Protein AF-A0A9D4RJU2-F1 (afdb_monomer)

Nearest PDB structures (foldseek):
  9gu4-assembly1_A  TM=6.963E-01  e=1.077E-03  Homo sapiens
  3ech-assembly1_B  TM=3.545E-01  e=4.035E+00  Pseudomonas aeruginosa
  3zco-assembly1_A-2  TM=2.894E-01  e=2.569E+00  Saccharomyces cerevisiae

Solvent-accessible surface area (backbone atoms only — not comparable to full-atom values): 14268 Å² total; per-residue (Å²): 142,85,84,76,74,76,89,77,66,87,82,87,83,87,79,57,78,73,57,56,69,39,66,78,52,60,72,45,92,71,93,75,90,84,85,86,93,55,54,87,54,62,65,64,53,48,41,61,53,46,64,75,74,49,63,92,85,56,63,61,67,63,50,43,52,53,50,52,53,48,33,61,78,42,58,32,57,78,58,40,29,37,63,71,49,29,53,49,54,50,53,36,43,73,71,72,46,49,82,73,59,75,56,74,44,72,63,55,56,54,44,55,45,53,35,54,27,34,32,69,59,49,70,87,71,79,93,63,93,76,90,69,96,41,90,82,42,67,78,52,67,40,75,44,38,48,85,42,39,73,46,49,53,44,49,9,45,39,32,32,48,34,54,66,42,98,55,100,62,62,52,70,68,38,45,58,66,64,45,55,75,56,33,55,71,71,41,45,51,49,31,46,68,28,55,56,32,43,73,51,83,48,101,85,50,94,62,63,31,33,26,51,83,41,71,70,56,35,51,49,30,22,51,52,33,45,73,76,33,70,78,50,53,76,76,74,109

Sequence (237 aa):
MDGIPKDHCIVLTTSRPWRLADERIKNSQIDILLEVYGIIDSYGFSKRILRHLLDDTKDLNETVEKFQKFLWSRDLNSISSSPMLHTRVLCTWVDDMAESLTRSSRCELYTTLLENLCKKANPQMSYFNQYYPSPVNCFSRTKYVKPNMEHIDVIAKAAFSFLFSNEKEASLVFSDINLSAHLSESTKQFALHSGLIYKRTSKKCYDNTSSFVHKTVQEFFAVLHISNNTDVIDNVI

Structure (mmCIF, N/CA/C/O backbone):
data_AF-A0A9D4RJU2-F1
#
_entry.id   AF-A0A9D4RJU2-F1
#
loop_
_atom_site.group_PDB
_atom_site.id
_atom_site.type_symbol
_atom_site.label_atom_id
_atom_site.label_alt_id
_atom_site.label_comp_id
_atom_site.label_asym_id
_atom_site.label_entity_id
_atom_site.label_seq_id
_atom_site.pdbx_PDB_ins_code
_atom_site.Cartn_x
_atom_site.Cartn_y
_atom_site.Cartn_z
_atom_site.occupancy
_atom_site.B_iso_or_equiv
_atom_site.auth_seq_id
_atom_site.auth_comp_id
_atom_site.auth_asym_id
_atom_site.auth_atom_id
_atom_site.pdbx_PDB_model_num
ATOM 1 N N . MET A 1 1 ? 34.232 -10.223 -9.185 1.00 40.31 1 MET A N 1
ATOM 2 C CA . MET A 1 1 ? 33.669 -11.588 -9.126 1.00 40.31 1 MET A CA 1
ATOM 3 C C . MET A 1 1 ? 33.440 -12.004 -10.563 1.00 40.31 1 MET A C 1
ATOM 5 O O . MET A 1 1 ? 32.346 -11.824 -11.076 1.00 40.31 1 MET A O 1
ATOM 9 N N . ASP A 1 2 ? 34.498 -12.476 -11.209 1.00 39.66 2 ASP A N 1
ATOM 10 C CA . ASP A 1 2 ? 34.455 -13.016 -12.566 1.00 39.66 2 ASP A CA 1
ATOM 11 C C . ASP A 1 2 ? 34.601 -14.532 -12.444 1.00 39.66 2 ASP A C 1
ATOM 13 O O . ASP A 1 2 ? 35.500 -14.991 -11.738 1.00 39.66 2 ASP A O 1
ATOM 17 N N . GLY A 1 3 ? 33.706 -15.304 -13.069 1.00 49.88 3 GLY A N 1
ATOM 18 C CA . GLY A 1 3 ? 33.885 -16.759 -13.168 1.00 49.88 3 GLY A CA 1
ATOM 19 C C . GLY A 1 3 ? 32.678 -17.661 -12.910 1.00 49.88 3 GLY A C 1
ATOM 20 O O . GLY A 1 3 ? 32.891 -18.842 -12.660 1.00 49.88 3 GLY A O 1
ATOM 21 N N . ILE A 1 4 ? 31.430 -17.181 -12.979 1.00 55.44 4 ILE A N 1
ATOM 22 C CA . ILE A 1 4 ? 30.286 -18.102 -13.114 1.00 55.44 4 ILE A CA 1
ATOM 23 C C . ILE A 1 4 ? 29.992 -18.259 -14.614 1.00 55.44 4 ILE A C 1
ATOM 25 O O . ILE A 1 4 ? 29.673 -17.254 -15.257 1.00 55.44 4 ILE A O 1
ATOM 29 N N . PRO A 1 5 ? 30.107 -19.471 -15.193 1.00 50.47 5 PRO A N 1
ATOM 30 C CA . PRO A 1 5 ? 29.679 -19.735 -16.563 1.00 50.47 5 PRO A CA 1
ATOM 31 C C . PRO A 1 5 ? 28.200 -19.362 -16.704 1.00 50.47 5 PRO A C 1
ATOM 33 O O . PRO A 1 5 ? 27.354 -19.870 -15.967 1.00 50.47 5 PRO A O 1
ATOM 36 N N . LYS A 1 6 ? 27.882 -18.447 -17.626 1.00 55.47 6 LYS A N 1
ATOM 37 C CA . LYS A 1 6 ? 26.506 -17.964 -17.843 1.00 55.47 6 LYS A CA 1
ATOM 38 C C . LYS A 1 6 ? 25.560 -19.049 -18.376 1.00 55.47 6 LYS A C 1
ATOM 40 O O . LYS A 1 6 ? 24.351 -18.859 -18.320 1.00 55.47 6 LYS A O 1
ATOM 45 N N . ASP A 1 7 ? 26.094 -20.189 -18.807 1.00 61.00 7 ASP A N 1
ATOM 46 C CA . ASP A 1 7 ? 25.353 -21.222 -19.537 1.00 61.00 7 ASP A CA 1
ATOM 47 C C . ASP A 1 7 ? 24.468 -22.115 -18.642 1.00 61.00 7 ASP A C 1
ATOM 49 O O . ASP A 1 7 ? 23.707 -22.938 -19.147 1.00 61.00 7 ASP A O 1
ATOM 53 N N . HIS A 1 8 ? 24.509 -21.937 -17.313 1.00 69.50 8 HIS A N 1
ATOM 54 C CA . HIS A 1 8 ? 23.699 -22.702 -16.347 1.00 69.50 8 HIS A CA 1
ATOM 55 C C . HIS A 1 8 ? 23.013 -21.832 -15.281 1.00 69.50 8 HIS A C 1
ATOM 57 O O . HIS A 1 8 ? 22.779 -22.280 -14.157 1.00 69.50 8 HIS A O 1
ATOM 63 N N . CYS A 1 9 ? 22.701 -20.573 -15.593 1.00 78.00 9 CYS A N 1
ATOM 64 C CA . CYS A 1 9 ? 22.043 -19.690 -14.633 1.00 78.00 9 CYS A CA 1
ATOM 65 C C . CYS A 1 9 ? 20.524 -19.676 -14.847 1.00 78.00 9 CYS A C 1
ATOM 67 O O . CYS A 1 9 ? 20.045 -19.246 -15.892 1.00 78.00 9 CYS A O 1
ATOM 69 N N . ILE A 1 10 ? 19.758 -20.090 -13.834 1.00 83.69 10 ILE A N 1
ATOM 70 C CA . ILE A 1 10 ? 18.303 -19.891 -13.819 1.00 83.69 10 ILE A CA 1
ATOM 71 C C . ILE A 1 10 ? 18.035 -18.427 -13.458 1.00 83.69 10 ILE A C 1
ATOM 73 O O . ILE A 1 10 ? 18.429 -17.967 -12.384 1.00 83.69 10 ILE A O 1
ATOM 77 N N . VAL A 1 11 ? 17.361 -17.694 -14.346 1.00 83.94 11 VAL A N 1
ATOM 78 C CA . VAL A 1 11 ? 16.947 -16.305 -14.110 1.00 83.94 11 VAL A CA 1
ATOM 79 C C . VAL A 1 11 ? 15.455 -16.275 -13.805 1.00 83.94 11 VAL A C 1
ATOM 81 O O . VAL A 1 11 ? 14.631 -16.665 -14.625 1.00 83.94 11 VAL A O 1
ATOM 84 N N . LEU A 1 12 ? 15.105 -15.788 -12.614 1.00 86.62 12 LEU A N 1
ATOM 85 C CA . LEU A 1 12 ? 13.719 -15.546 -12.221 1.00 86.62 12 LEU A CA 1
ATOM 86 C C . LEU A 1 12 ? 13.419 -14.053 -12.337 1.00 86.62 12 LEU A C 1
ATOM 88 O O . LEU A 1 12 ? 13.895 -13.247 -11.535 1.00 86.62 12 LEU A O 1
ATOM 92 N N . THR A 1 13 ? 12.613 -13.681 -13.328 1.00 84.62 13 THR A N 1
ATOM 93 C CA . THR A 1 13 ? 12.172 -12.298 -13.532 1.00 84.62 13 THR A CA 1
ATOM 94 C C . THR A 1 13 ? 10.734 -12.136 -13.057 1.00 84.62 13 THR A C 1
ATOM 96 O O . THR A 1 13 ? 9.845 -12.874 -13.469 1.00 84.62 13 THR A O 1
ATOM 99 N N . THR A 1 14 ? 10.487 -11.144 -12.199 1.00 86.88 14 THR A N 1
ATOM 100 C CA . THR A 1 14 ? 9.125 -10.768 -11.793 1.00 86.88 14 THR A CA 1
ATOM 101 C C . THR A 1 14 ? 8.667 -9.554 -12.590 1.00 86.88 14 THR A C 1
ATOM 103 O O . THR A 1 14 ? 9.448 -8.640 -12.851 1.00 86.88 14 THR A O 1
ATOM 106 N N . SER A 1 15 ? 7.400 -9.539 -12.999 1.00 82.75 15 SER A N 1
ATOM 107 C CA . SER A 1 15 ? 6.838 -8.450 -13.797 1.00 82.75 15 SER A CA 1
ATOM 108 C C . SER A 1 15 ? 5.367 -8.217 -13.463 1.00 82.75 15 SER A C 1
ATOM 110 O O . SER A 1 15 ? 4.698 -9.058 -12.864 1.00 82.75 15 SER A O 1
ATOM 112 N N . ARG A 1 16 ? 4.852 -7.047 -13.849 1.00 81.38 16 ARG A N 1
ATOM 113 C CA . ARG A 1 16 ? 3.408 -6.786 -13.851 1.00 81.38 16 ARG A CA 1
ATOM 114 C C . ARG A 1 16 ? 2.797 -7.405 -15.115 1.00 81.38 16 ARG A C 1
ATOM 116 O O . ARG A 1 16 ? 3.424 -7.288 -16.166 1.00 81.38 16 ARG A O 1
ATOM 123 N N . PRO A 1 17 ? 1.571 -7.957 -15.068 1.00 80.75 17 PRO A N 1
ATOM 124 C CA . PRO A 1 17 ? 0.976 -8.639 -16.222 1.00 80.75 17 PRO A CA 1
ATOM 125 C C . PRO A 1 17 ? 0.971 -7.796 -17.505 1.00 80.75 17 PRO A C 1
ATOM 127 O O . PRO A 1 17 ? 1.365 -8.267 -18.563 1.00 80.75 17 PRO A O 1
ATOM 130 N N . TRP A 1 18 ? 0.636 -6.505 -17.411 1.00 79.31 18 TRP A N 1
ATOM 131 C CA . TRP A 1 18 ? 0.593 -5.612 -18.576 1.00 79.31 18 TRP A CA 1
ATOM 132 C C . TRP A 1 18 ? 1.972 -5.258 -19.148 1.00 79.31 18 TRP A C 1
ATOM 134 O O . TRP A 1 18 ? 2.063 -4.867 -20.305 1.00 79.31 18 TRP A O 1
ATOM 144 N N . ARG A 1 19 ? 3.061 -5.391 -18.379 1.00 75.69 19 ARG A N 1
ATOM 145 C CA . ARG A 1 19 ? 4.419 -5.179 -18.908 1.00 75.69 19 ARG A CA 1
ATOM 146 C C . ARG A 1 19 ? 4.830 -6.318 -19.835 1.00 75.69 19 ARG A C 1
ATOM 148 O O . ARG A 1 19 ? 5.586 -6.070 -20.759 1.00 75.69 19 ARG A O 1
ATOM 155 N N . LEU A 1 20 ? 4.282 -7.521 -19.655 1.00 73.69 20 LEU A N 1
ATOM 156 C CA . LEU A 1 20 ? 4.475 -8.630 -20.596 1.00 73.69 20 LEU A CA 1
ATOM 157 C C . LEU A 1 20 ? 3.840 -8.348 -21.967 1.00 73.69 20 LEU A C 1
ATOM 159 O O . LEU A 1 20 ? 4.203 -8.982 -22.950 1.00 73.69 20 LEU A O 1
ATOM 163 N N . ALA A 1 21 ? 2.907 -7.391 -22.051 1.00 69.25 21 ALA A N 1
ATOM 164 C CA . ALA A 1 21 ? 2.347 -6.959 -23.325 1.00 69.25 21 ALA A CA 1
ATOM 165 C C . ALA A 1 21 ? 3.321 -6.084 -24.145 1.00 69.25 21 ALA A C 1
ATOM 167 O O . ALA A 1 21 ? 3.119 -5.970 -25.355 1.00 69.25 21 ALA A O 1
ATOM 168 N N . ASP A 1 22 ? 4.358 -5.509 -23.512 1.00 71.44 22 ASP A N 1
ATOM 169 C CA . ASP A 1 22 ? 5.426 -4.740 -24.168 1.00 71.44 22 ASP A CA 1
ATOM 170 C C . ASP A 1 22 ? 6.223 -5.671 -25.093 1.00 71.44 22 ASP A C 1
ATOM 172 O O . ASP A 1 22 ? 6.732 -6.714 -24.670 1.00 71.44 22 ASP A O 1
ATOM 176 N N . GLU A 1 23 ? 6.328 -5.296 -26.368 1.00 56.91 23 GLU A N 1
ATOM 177 C CA . GLU A 1 23 ? 6.966 -6.101 -27.415 1.00 56.91 23 GLU A CA 1
ATOM 178 C C . GLU A 1 23 ? 8.414 -6.475 -27.078 1.00 56.91 23 GLU A C 1
ATOM 180 O O . GLU A 1 23 ? 8.884 -7.547 -27.456 1.00 56.91 23 GLU A O 1
ATOM 185 N N . ARG A 1 24 ? 9.108 -5.648 -26.287 1.00 61.31 24 ARG A N 1
ATOM 186 C CA . ARG A 1 24 ? 10.481 -5.925 -25.843 1.00 61.31 24 ARG A CA 1
ATOM 187 C C . ARG A 1 24 ? 10.578 -7.132 -24.913 1.00 61.31 24 ARG A C 1
ATOM 189 O O . ARG A 1 24 ? 11.600 -7.808 -24.916 1.00 61.31 24 ARG A O 1
ATOM 196 N N . ILE A 1 25 ? 9.531 -7.405 -24.134 1.00 65.25 25 ILE A N 1
ATOM 197 C CA . ILE A 1 25 ? 9.461 -8.576 -23.252 1.00 65.25 25 ILE A CA 1
ATOM 198 C C . ILE A 1 25 ? 8.855 -9.766 -23.999 1.00 65.25 25 ILE A C 1
ATOM 200 O O . ILE A 1 25 ? 9.331 -10.884 -23.828 1.00 65.25 25 ILE A O 1
ATOM 204 N N . LYS A 1 26 ? 7.890 -9.549 -24.901 1.00 61.56 26 LYS A N 1
ATOM 205 C CA . LYS A 1 26 ? 7.385 -10.626 -25.775 1.00 61.56 26 LYS A CA 1
ATOM 206 C C . LYS A 1 26 ? 8.481 -11.277 -26.618 1.00 61.56 26 LYS A C 1
ATOM 208 O O . LYS A 1 26 ? 8.435 -12.479 -26.839 1.00 61.56 26 LYS A O 1
ATOM 213 N N . ASN A 1 27 ? 9.457 -10.486 -27.060 1.00 61.53 27 ASN A N 1
ATOM 214 C CA . ASN A 1 27 ? 10.584 -10.962 -27.862 1.00 61.53 27 ASN A CA 1
ATOM 215 C C . ASN A 1 27 ? 11.728 -11.556 -27.022 1.00 61.53 27 ASN A C 1
ATOM 217 O O . ASN A 1 27 ? 12.723 -12.008 -27.587 1.00 61.53 27 ASN A O 1
ATOM 221 N N . SER A 1 28 ? 11.623 -11.543 -25.689 1.00 68.56 28 SER A N 1
ATOM 222 C CA . SER A 1 28 ? 12.591 -12.225 -24.830 1.00 68.56 28 SER A CA 1
ATOM 223 C C . SER A 1 28 ? 12.296 -13.727 -24.786 1.00 68.56 28 SER A C 1
ATOM 225 O O . SER A 1 28 ? 11.139 -14.143 -24.776 1.00 68.56 28 SER A O 1
ATOM 227 N N . GLN A 1 29 ? 13.344 -14.551 -24.794 1.00 73.00 29 GLN A N 1
ATOM 228 C CA . GLN A 1 29 ? 13.212 -16.002 -24.702 1.00 73.00 29 GLN A CA 1
ATOM 229 C C . GLN A 1 29 ? 12.752 -16.365 -23.282 1.00 73.00 29 GLN A C 1
ATOM 231 O O . GLN A 1 29 ? 13.534 -16.310 -22.336 1.00 73.00 29 GLN A O 1
ATOM 236 N N . ILE A 1 30 ? 11.460 -16.660 -23.127 1.00 81.06 30 ILE A N 1
ATOM 237 C CA . ILE A 1 30 ? 10.848 -17.090 -21.865 1.00 81.06 30 ILE A CA 1
ATOM 238 C C . ILE A 1 30 ? 10.603 -18.595 -21.961 1.00 81.06 30 ILE A C 1
ATOM 240 O O . ILE A 1 30 ? 9.736 -19.028 -22.717 1.00 81.06 30 ILE A O 1
ATOM 244 N N . ASP A 1 31 ? 11.340 -19.386 -21.180 1.00 85.31 31 ASP A N 1
ATOM 245 C CA . ASP A 1 31 ? 11.169 -20.846 -21.154 1.00 85.31 31 ASP A CA 1
ATOM 246 C C . ASP A 1 31 ? 9.917 -21.266 -20.368 1.00 85.31 31 ASP A C 1
ATOM 248 O O . ASP A 1 31 ? 9.218 -22.207 -20.742 1.00 85.31 31 ASP A O 1
ATOM 252 N N . ILE A 1 32 ? 9.630 -20.570 -19.258 1.00 86.75 32 ILE A N 1
ATOM 253 C CA . ILE A 1 32 ? 8.502 -20.856 -18.363 1.00 86.75 32 ILE A CA 1
ATOM 254 C C . ILE A 1 32 ? 7.855 -19.544 -17.919 1.00 86.75 32 ILE A C 1
ATOM 256 O O . ILE A 1 32 ? 8.522 -18.656 -17.386 1.00 86.75 32 ILE A O 1
ATOM 260 N N . LEU A 1 33 ? 6.533 -19.460 -18.070 1.00 87.06 33 LEU A N 1
ATOM 261 C CA . LEU A 1 33 ? 5.712 -18.390 -17.511 1.00 87.06 33 LEU A CA 1
ATOM 262 C C . LEU A 1 33 ? 4.932 -18.917 -16.301 1.00 87.06 33 LEU A C 1
ATOM 264 O O . LEU A 1 33 ? 4.178 -19.881 -16.414 1.00 87.06 33 LEU A O 1
ATOM 268 N N . LEU A 1 34 ? 5.106 -18.269 -15.149 1.00 88.06 34 LEU A N 1
ATOM 269 C CA . LEU A 1 34 ? 4.360 -18.559 -13.924 1.00 88.06 34 LEU A CA 1
ATOM 270 C C . LEU A 1 34 ? 3.519 -17.343 -13.536 1.00 88.06 34 LEU A C 1
ATOM 272 O O . LEU A 1 34 ? 4.044 -16.236 -13.403 1.00 88.06 34 LEU A O 1
ATOM 276 N N . GLU A 1 35 ? 2.226 -17.558 -13.308 1.00 87.25 35 GLU A N 1
ATOM 277 C CA . GLU A 1 35 ? 1.301 -16.513 -12.870 1.00 87.25 35 GLU A CA 1
ATOM 278 C C . GLU A 1 35 ? 0.971 -16.645 -11.381 1.00 87.25 35 GLU A C 1
ATOM 280 O O . GLU A 1 35 ? 0.729 -17.735 -10.861 1.00 87.25 35 GLU A O 1
ATOM 285 N N . VAL A 1 36 ? 0.947 -15.508 -10.681 1.00 87.75 36 VAL A N 1
ATOM 286 C CA . VAL A 1 36 ? 0.579 -15.431 -9.263 1.00 87.75 36 VAL A CA 1
ATOM 287 C C . VAL A 1 36 ? -0.834 -14.863 -9.151 1.00 87.75 36 VAL A C 1
ATOM 289 O O . VAL A 1 36 ? -1.033 -13.660 -9.306 1.00 87.75 36 VAL A O 1
ATOM 292 N N . TYR A 1 37 ? -1.807 -15.723 -8.842 1.00 83.69 37 TYR A N 1
ATOM 293 C CA . TYR A 1 37 ? -3.233 -15.363 -8.767 1.00 83.69 37 TYR A CA 1
ATOM 294 C C . TYR A 1 37 ? -3.677 -14.737 -7.432 1.00 83.69 37 TYR A C 1
ATOM 296 O O . TYR A 1 37 ? -4.822 -14.312 -7.304 1.00 83.69 37 TYR A O 1
ATOM 304 N N . GLY A 1 38 ? -2.783 -14.640 -6.444 1.00 88.12 38 GLY A N 1
ATOM 305 C CA . GLY A 1 38 ? -3.084 -14.073 -5.126 1.00 88.12 38 GLY A CA 1
ATOM 306 C C . GLY A 1 38 ? -3.341 -15.137 -4.059 1.00 88.12 38 GLY A C 1
ATOM 307 O O . GLY A 1 38 ? -2.685 -16.179 -4.044 1.00 88.12 38 GLY A O 1
ATOM 308 N N . ILE A 1 39 ? -4.237 -14.843 -3.116 1.00 90.75 39 ILE A N 1
ATOM 309 C CA . ILE A 1 39 ? -4.518 -15.707 -1.964 1.00 90.75 39 ILE A CA 1
ATOM 310 C C . ILE A 1 39 ? -5.613 -16.719 -2.309 1.00 90.75 39 ILE A C 1
ATOM 312 O O . ILE A 1 39 ? -6.760 -16.345 -2.533 1.00 90.75 39 ILE A O 1
ATOM 316 N N . ILE A 1 40 ? -5.261 -18.007 -2.277 1.00 88.12 40 ILE A N 1
ATOM 317 C CA . ILE A 1 40 ? -6.213 -19.121 -2.432 1.00 88.12 40 ILE A CA 1
ATOM 318 C C . ILE A 1 40 ? -6.808 -19.517 -1.070 1.00 88.12 40 ILE A C 1
ATOM 320 O O . ILE A 1 40 ? -8.009 -19.730 -0.950 1.00 88.12 40 ILE A O 1
ATOM 324 N N . ASP A 1 41 ? -5.977 -19.565 -0.023 1.00 91.69 41 ASP A N 1
ATOM 325 C CA . ASP A 1 41 ? -6.385 -19.886 1.350 1.00 91.69 41 ASP A CA 1
ATOM 326 C C . ASP A 1 41 ? -6.347 -18.631 2.238 1.00 91.69 41 ASP A C 1
ATOM 328 O O . ASP A 1 41 ? -5.356 -18.341 2.914 1.00 91.69 41 ASP A O 1
ATOM 332 N N . SER A 1 42 ? -7.445 -17.867 2.222 1.00 91.62 42 SER A N 1
ATOM 333 C CA . SER A 1 42 ? -7.609 -16.659 3.047 1.00 91.62 42 SER A CA 1
ATOM 334 C C . SER A 1 42 ? -7.507 -16.966 4.544 1.00 91.62 42 SER A C 1
ATOM 336 O O . SER A 1 42 ? -6.920 -16.184 5.300 1.00 91.62 42 SER A O 1
ATOM 338 N N . TYR A 1 43 ? -8.027 -18.115 4.986 1.00 93.88 43 TYR A N 1
ATOM 339 C CA . TYR A 1 43 ? -8.036 -18.501 6.394 1.00 93.88 43 TYR A CA 1
ATOM 340 C C . TYR A 1 43 ? -6.612 -18.769 6.888 1.00 93.88 43 TYR A C 1
ATOM 342 O O . TYR A 1 43 ? -6.146 -18.131 7.837 1.00 93.88 43 TYR A O 1
ATOM 350 N N . GLY A 1 44 ? -5.882 -19.659 6.212 1.00 94.38 44 GLY A N 1
ATOM 351 C CA . GLY A 1 44 ? -4.505 -19.993 6.558 1.00 94.38 44 GLY A CA 1
ATOM 352 C C . GLY A 1 44 ? -3.555 -18.809 6.401 1.00 94.38 44 GLY A C 1
ATOM 353 O O . GLY A 1 44 ? -2.667 -18.630 7.239 1.00 94.38 44 GLY A O 1
ATOM 354 N N . PHE A 1 45 ? -3.761 -17.958 5.391 1.00 94.31 45 PHE A N 1
ATOM 355 C CA . PHE A 1 45 ? -2.983 -16.729 5.226 1.00 94.31 45 PHE A CA 1
ATOM 356 C C . PHE A 1 45 ? -3.207 -15.753 6.393 1.00 94.31 45 PHE A C 1
ATOM 358 O O . PHE A 1 45 ? -2.242 -15.317 7.024 1.00 94.31 45 PHE A O 1
ATOM 365 N N . SER A 1 46 ? -4.468 -15.495 6.760 1.00 94.62 46 SER A N 1
ATOM 366 C CA . SER A 1 46 ? -4.830 -14.663 7.921 1.00 94.62 46 SER A CA 1
ATOM 367 C C . SER A 1 46 ? -4.223 -15.196 9.214 1.00 94.62 46 SER A C 1
ATOM 369 O O . SER A 1 46 ? -3.624 -14.444 9.977 1.00 94.62 46 SER A O 1
ATOM 371 N N . LYS A 1 47 ? -4.321 -16.511 9.436 1.00 94.06 47 LYS A N 1
ATOM 372 C CA . LYS A 1 47 ? -3.795 -17.182 10.628 1.00 94.06 47 LYS A CA 1
ATOM 373 C C . LYS A 1 47 ? -2.284 -17.013 10.774 1.00 94.06 47 LYS A C 1
ATOM 375 O O . LYS A 1 47 ? -1.801 -16.807 11.885 1.00 94.06 47 LYS A O 1
ATOM 380 N N . ARG A 1 48 ? -1.530 -17.084 9.669 1.00 92.75 48 ARG A N 1
ATOM 381 C CA . ARG A 1 48 ? -0.073 -16.866 9.676 1.00 92.75 48 ARG A CA 1
ATOM 382 C C . ARG A 1 48 ? 0.280 -15.438 10.075 1.00 92.75 48 ARG A C 1
ATOM 384 O O . ARG A 1 48 ? 1.180 -15.264 10.885 1.00 92.75 48 ARG A O 1
ATOM 391 N N . ILE A 1 49 ? -0.433 -14.443 9.548 1.00 91.88 49 ILE A N 1
ATOM 392 C CA . ILE A 1 49 ? -0.192 -13.034 9.886 1.00 91.88 49 ILE A CA 1
ATOM 393 C C . ILE A 1 49 ? -0.586 -12.752 11.338 1.00 91.88 49 ILE A C 1
ATOM 395 O O . ILE A 1 49 ? 0.215 -12.207 12.088 1.00 91.88 49 ILE A O 1
ATOM 399 N N . LEU A 1 50 ? -1.790 -13.156 11.754 1.00 90.81 50 LEU A N 1
ATOM 400 C CA . LEU A 1 50 ? -2.308 -12.884 13.099 1.00 90.81 50 LEU A CA 1
ATOM 401 C C . LEU A 1 50 ? -1.449 -13.507 14.196 1.00 90.81 50 LEU A C 1
ATOM 403 O O . LEU A 1 50 ? -1.284 -12.890 15.240 1.00 90.81 50 LEU A O 1
ATOM 407 N N . ARG A 1 51 ? -0.821 -14.661 13.945 1.00 90.88 51 ARG A N 1
ATOM 408 C CA . ARG A 1 51 ? 0.148 -15.249 14.882 1.00 90.88 51 ARG A CA 1
ATOM 409 C C . ARG A 1 51 ? 1.311 -14.306 15.217 1.00 90.88 51 ARG A C 1
ATOM 411 O O . ARG A 1 51 ? 1.874 -14.414 16.292 1.00 90.88 51 ARG A O 1
ATOM 418 N N . HIS A 1 52 ? 1.691 -13.413 14.304 1.00 88.12 52 HIS A N 1
ATOM 419 C CA . HIS A 1 52 ? 2.759 -12.437 14.536 1.00 88.12 52 HIS A CA 1
ATOM 420 C C . HIS A 1 52 ? 2.260 -11.106 15.109 1.00 88.12 52 HIS A C 1
ATOM 422 O O . HIS A 1 52 ? 3.079 -10.296 15.533 1.00 88.12 52 HIS A O 1
ATOM 428 N N . LEU A 1 53 ? 0.951 -10.851 15.066 1.00 83.69 53 LEU A N 1
ATOM 429 C CA . LEU A 1 53 ? 0.355 -9.578 15.483 1.00 83.69 53 LEU A CA 1
ATOM 430 C C . LEU A 1 53 ? -0.371 -9.658 16.826 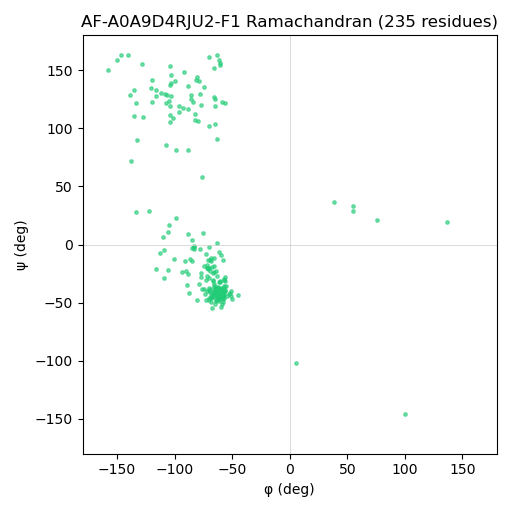1.00 83.69 53 LEU A C 1
ATOM 432 O O . LEU A 1 53 ? -0.603 -8.626 17.446 1.00 83.69 53 LEU A O 1
ATOM 436 N N . LEU A 1 54 ? -0.786 -10.852 17.240 1.00 83.50 54 LEU A N 1
ATOM 437 C CA . LEU A 1 54 ? -1.527 -11.072 18.472 1.00 83.50 54 LEU A CA 1
ATOM 438 C C . LEU A 1 54 ? -0.616 -11.657 19.544 1.00 83.50 54 LEU A C 1
ATOM 440 O O . LEU A 1 54 ? 0.248 -12.477 19.244 1.00 83.50 54 LEU A O 1
ATOM 444 N N . ASP A 1 55 ? -0.878 -11.278 20.789 1.00 79.00 55 ASP A N 1
ATOM 445 C CA . ASP A 1 55 ? -0.278 -11.922 21.951 1.00 79.00 55 ASP A CA 1
ATOM 446 C C . ASP A 1 55 ? -0.750 -13.380 22.076 1.00 79.00 55 ASP A C 1
ATOM 448 O O . ASP A 1 55 ? -1.888 -13.712 21.721 1.00 79.00 55 ASP A O 1
ATOM 452 N N . ASP A 1 56 ? 0.093 -14.231 22.668 1.00 76.62 56 ASP A N 1
ATOM 453 C CA . ASP A 1 56 ? -0.141 -15.676 22.846 1.00 76.62 56 ASP A CA 1
ATOM 454 C C . ASP A 1 56 ? -1.396 -16.022 23.677 1.00 76.62 56 ASP A C 1
ATOM 456 O O . ASP A 1 56 ? -1.797 -17.181 23.763 1.00 76.62 56 ASP A O 1
ATOM 460 N N . THR A 1 57 ? -2.032 -15.028 24.299 1.00 68.00 57 THR A N 1
ATOM 461 C CA . THR A 1 57 ? -3.227 -15.182 25.139 1.00 68.00 57 THR A CA 1
ATOM 462 C C . THR A 1 57 ? -4.541 -15.185 24.356 1.00 68.00 57 THR A C 1
ATOM 464 O O . THR A 1 57 ? -5.574 -15.563 24.910 1.00 68.00 57 THR A O 1
ATOM 467 N N . LYS A 1 58 ? -4.541 -14.765 23.084 1.00 79.81 58 LYS A N 1
ATOM 468 C CA . LYS A 1 58 ? -5.752 -14.723 22.249 1.00 79.81 58 LYS A CA 1
ATOM 469 C C . LYS A 1 58 ? -5.969 -16.054 21.532 1.00 79.81 58 LYS A C 1
ATOM 471 O O . LYS A 1 58 ? -5.044 -16.593 20.926 1.00 79.81 58 LYS A O 1
ATOM 476 N N . ASP A 1 59 ? -7.212 -16.545 21.512 1.00 90.12 59 ASP A N 1
ATOM 477 C CA . ASP A 1 59 ? -7.570 -17.683 20.660 1.00 90.12 59 ASP A CA 1
ATOM 478 C C . ASP A 1 59 ? -7.426 -17.279 19.187 1.00 90.12 59 ASP A C 1
ATOM 480 O O . ASP A 1 59 ? -8.238 -16.541 18.614 1.00 90.12 59 ASP A O 1
ATOM 484 N N . LEU A 1 60 ? -6.342 -17.753 18.577 1.00 90.88 60 LEU A N 1
ATOM 485 C CA . LEU A 1 60 ? -5.991 -17.449 17.200 1.00 90.88 60 LEU A CA 1
ATOM 486 C C . LEU A 1 60 ? -7.047 -17.959 16.211 1.00 90.88 60 LEU A C 1
ATOM 488 O O . LEU A 1 60 ? -7.294 -17.291 15.210 1.00 90.88 60 LEU A O 1
ATOM 492 N N . ASN A 1 61 ? -7.661 -19.122 16.451 1.00 92.00 61 ASN A N 1
ATOM 493 C CA . ASN A 1 61 ? -8.652 -19.672 15.524 1.00 92.00 61 ASN A CA 1
ATOM 494 C C . ASN A 1 61 ? -9.949 -18.867 15.594 1.00 92.00 61 ASN A C 1
ATOM 496 O O . ASN A 1 61 ? -10.433 -18.417 14.558 1.00 92.00 61 ASN A O 1
ATOM 500 N N . GLU A 1 62 ? -10.446 -18.597 16.803 1.00 93.00 62 GLU A N 1
ATOM 501 C CA . GLU A 1 62 ? -11.642 -17.771 16.994 1.00 93.00 62 GLU A CA 1
ATOM 502 C C . GLU A 1 62 ? -11.445 -16.368 16.393 1.00 93.00 62 GLU A C 1
ATOM 504 O O . GLU A 1 62 ? -12.327 -15.809 15.738 1.00 93.00 62 GLU A O 1
ATOM 509 N N . THR A 1 63 ? -10.247 -15.806 16.561 1.00 91.81 63 THR A N 1
ATOM 510 C CA . THR A 1 63 ? -9.882 -14.505 15.996 1.00 91.81 63 THR A CA 1
ATOM 511 C C . THR A 1 63 ? -9.896 -14.521 14.464 1.00 91.81 63 THR A C 1
ATOM 513 O O . THR A 1 63 ? -10.463 -13.617 13.845 1.00 91.81 63 THR A O 1
ATOM 516 N N . VAL A 1 64 ? -9.325 -15.553 13.831 1.00 93.94 64 VAL A N 1
ATOM 517 C CA . VAL A 1 64 ? -9.360 -15.694 12.367 1.00 93.94 64 VAL A CA 1
ATOM 518 C C . VAL A 1 64 ? -10.800 -15.857 11.881 1.00 93.94 64 VAL A C 1
ATOM 520 O O . VAL A 1 64 ? -11.176 -15.218 10.903 1.00 93.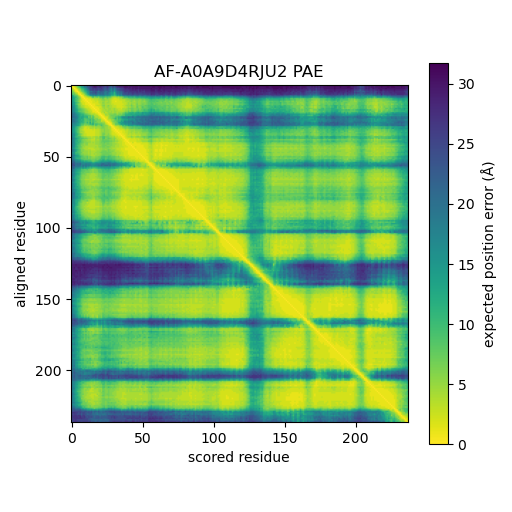94 64 VAL A O 1
ATOM 523 N N . GLU A 1 65 ? -11.634 -16.644 12.564 1.00 94.44 65 GLU A N 1
ATOM 524 C CA . GLU A 1 65 ? -13.049 -1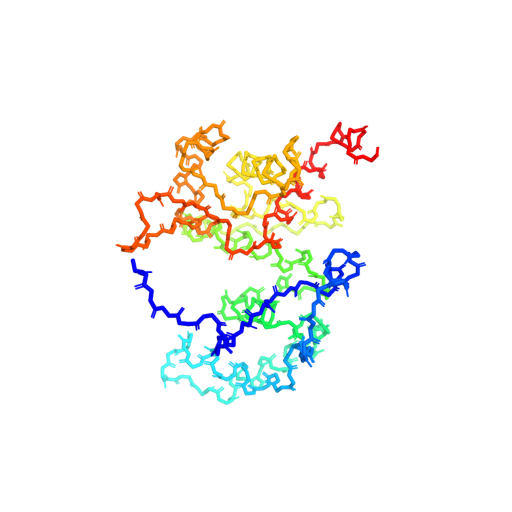6.805 12.207 1.00 94.44 65 GLU A CA 1
ATOM 525 C C . GLU A 1 65 ? -13.827 -15.486 12.280 1.00 94.44 65 GLU A C 1
ATOM 527 O O . GLU A 1 65 ? -14.590 -15.167 11.363 1.00 94.44 65 GLU A O 1
ATOM 532 N N . LYS A 1 66 ? -13.612 -14.684 13.332 1.00 93.31 66 LYS A N 1
ATOM 533 C CA . LYS A 1 66 ? -14.194 -13.336 13.447 1.00 93.31 66 LYS A CA 1
ATOM 534 C C . LYS A 1 66 ? -13.752 -12.441 12.293 1.00 93.31 66 LYS A C 1
ATOM 536 O O . LYS A 1 66 ? -14.587 -11.757 11.701 1.00 93.31 66 LYS A O 1
ATOM 541 N N . PHE A 1 67 ? -12.473 -12.489 11.930 1.00 92.62 67 PHE A N 1
ATOM 542 C CA . PHE A 1 67 ? -11.950 -11.733 10.798 1.00 92.62 67 PHE A CA 1
ATOM 543 C C . PHE A 1 67 ? -12.556 -12.182 9.456 1.00 92.62 67 PHE A C 1
ATOM 545 O O . PHE A 1 67 ? -12.942 -11.340 8.649 1.00 92.62 67 PHE A O 1
ATOM 552 N N . GLN A 1 68 ? -12.724 -13.487 9.220 1.00 92.94 68 GLN A N 1
ATOM 553 C CA . GLN A 1 68 ? -13.392 -13.977 8.007 1.00 92.94 68 GLN A CA 1
ATOM 554 C C . GLN A 1 68 ? -14.852 -13.513 7.951 1.00 92.94 68 GLN A C 1
ATOM 556 O O . GLN A 1 68 ? -15.290 -12.990 6.929 1.00 92.94 68 GLN A O 1
ATOM 561 N N . LYS A 1 69 ? -15.599 -13.610 9.060 1.00 92.31 69 LYS A N 1
ATOM 562 C CA . LYS A 1 69 ? -16.972 -13.077 9.136 1.00 92.31 69 LYS A CA 1
ATOM 563 C C . LYS A 1 69 ? -17.011 -11.581 8.825 1.00 92.31 69 LYS A C 1
ATOM 565 O O . LYS A 1 69 ? -17.885 -11.141 8.081 1.00 92.31 69 LYS A O 1
ATOM 570 N N . PHE A 1 70 ? -16.043 -10.816 9.333 1.00 90.75 70 PHE A N 1
ATOM 571 C CA . PHE A 1 70 ? -15.891 -9.398 9.016 1.00 90.75 70 PHE A CA 1
ATOM 572 C C . PHE A 1 70 ? -15.698 -9.164 7.508 1.00 90.75 70 PHE A C 1
ATOM 574 O O . PHE A 1 70 ? -16.472 -8.400 6.927 1.00 90.75 70 PHE A O 1
ATOM 581 N N . LEU A 1 71 ? -14.757 -9.866 6.860 1.00 90.38 71 LEU A N 1
ATOM 582 C CA . LEU A 1 71 ? -14.520 -9.754 5.412 1.00 90.38 71 LEU A CA 1
ATOM 583 C C . LEU A 1 71 ? -15.788 -10.009 4.591 1.00 90.38 71 LEU A C 1
ATOM 585 O O . LEU A 1 71 ? -16.085 -9.248 3.671 1.00 90.38 71 LEU A O 1
ATOM 589 N N . TRP A 1 72 ? -16.546 -11.048 4.945 1.00 88.56 72 TRP A N 1
ATOM 590 C CA . TRP A 1 72 ? -17.798 -11.396 4.274 1.00 88.56 72 TRP A CA 1
ATOM 591 C C . TRP A 1 72 ? -18.897 -10.361 4.512 1.00 88.56 72 TRP A C 1
ATOM 593 O O . TRP A 1 72 ? -19.545 -9.933 3.564 1.00 88.56 72 TRP A O 1
ATOM 603 N N . SER A 1 73 ? -19.076 -9.906 5.755 1.00 88.00 73 SER A N 1
ATOM 604 C CA . SER A 1 73 ? -20.116 -8.928 6.111 1.00 88.00 73 SER A CA 1
ATOM 605 C C . SER A 1 73 ? -19.942 -7.559 5.443 1.00 88.00 73 SER A C 1
ATOM 607 O O . SER A 1 73 ? -20.905 -6.806 5.323 1.00 88.00 73 SER A O 1
ATOM 609 N N . ARG A 1 74 ? -18.715 -7.232 5.020 1.00 84.12 74 ARG A N 1
ATOM 610 C CA . ARG A 1 74 ? -18.342 -5.956 4.393 1.00 84.12 74 ARG A CA 1
ATOM 611 C C . ARG A 1 74 ? -18.013 -6.084 2.902 1.00 84.12 74 ARG A C 1
ATOM 613 O O . ARG A 1 74 ? -17.547 -5.117 2.314 1.00 84.12 74 ARG A O 1
ATOM 620 N N . ASP A 1 75 ? -18.218 -7.264 2.313 1.00 85.94 75 ASP A N 1
ATOM 621 C CA . ASP A 1 75 ? -17.893 -7.577 0.913 1.00 85.94 75 ASP A CA 1
ATOM 622 C C . ASP A 1 75 ? -16.421 -7.291 0.523 1.00 85.94 75 ASP A C 1
ATOM 624 O O . ASP A 1 75 ? -16.081 -6.926 -0.604 1.00 85.94 75 ASP A O 1
ATOM 628 N N . LEU A 1 76 ? -15.491 -7.459 1.467 1.00 86.44 76 LEU A N 1
ATOM 629 C CA . LEU A 1 76 ? -14.069 -7.146 1.269 1.00 86.44 76 LEU A CA 1
ATOM 630 C C . LEU A 1 76 ? -13.281 -8.289 0.611 1.00 86.44 76 LEU A C 1
ATOM 632 O O . LEU A 1 76 ? -12.097 -8.125 0.315 1.00 86.44 76 LEU A O 1
ATOM 636 N N . ASN A 1 77 ? -13.917 -9.435 0.352 1.00 84.81 77 ASN A N 1
ATOM 637 C CA . ASN A 1 77 ? -13.273 -10.631 -0.202 1.00 84.81 77 ASN A CA 1
ATOM 638 C C . ASN A 1 77 ? -12.563 -10.360 -1.540 1.00 84.81 77 ASN A C 1
ATOM 640 O O . ASN A 1 77 ? -11.447 -10.832 -1.756 1.00 84.81 77 ASN A O 1
ATOM 644 N N . SER A 1 78 ? -13.169 -9.553 -2.417 1.00 83.25 78 SER A N 1
ATOM 645 C CA . SER A 1 78 ? -12.597 -9.214 -3.728 1.00 83.25 78 SER A CA 1
ATOM 646 C C . SER A 1 78 ? -11.271 -8.451 -3.605 1.00 83.25 78 SER A C 1
ATOM 648 O O . SER A 1 78 ? -10.303 -8.749 -4.309 1.00 83.25 78 SER A O 1
ATOM 650 N N . ILE A 1 79 ? -11.187 -7.505 -2.667 1.00 82.44 79 ILE A N 1
ATOM 651 C CA . ILE A 1 79 ? -9.976 -6.722 -2.403 1.00 82.44 79 ILE A CA 1
ATOM 652 C C . ILE A 1 79 ? -8.927 -7.552 -1.657 1.00 82.44 79 ILE A C 1
ATOM 654 O O . ILE A 1 79 ? -7.734 -7.466 -1.964 1.00 82.44 79 ILE A O 1
ATOM 658 N N . SER A 1 80 ? -9.372 -8.392 -0.727 1.00 85.31 80 SER A N 1
ATOM 659 C CA . SER A 1 80 ? -8.531 -9.289 0.066 1.00 85.31 80 SER A CA 1
ATOM 660 C C . SER A 1 80 ? -7.922 -10.450 -0.733 1.00 85.31 80 SER A C 1
ATOM 662 O O . SER A 1 80 ? -7.107 -11.194 -0.204 1.00 85.31 80 SER A O 1
ATOM 664 N N . SER A 1 81 ? -8.219 -10.589 -2.028 1.00 86.62 81 SER A N 1
ATOM 665 C CA . SER A 1 81 ? -7.510 -11.533 -2.909 1.00 86.62 81 SER A CA 1
ATOM 666 C C . SER A 1 81 ? -6.013 -11.206 -3.070 1.00 86.62 81 SER A C 1
ATOM 668 O O . SER A 1 81 ? -5.191 -12.098 -3.288 1.00 86.62 81 SER A O 1
ATOM 670 N N . SER A 1 82 ? -5.628 -9.931 -2.931 1.00 88.25 82 SER A N 1
ATOM 671 C CA . SER A 1 82 ? -4.231 -9.489 -2.981 1.00 88.25 82 SER A CA 1
ATOM 672 C C . SER A 1 82 ? -3.567 -9.621 -1.604 1.00 88.25 82 SER A C 1
ATOM 674 O O . SER A 1 82 ? -4.036 -8.977 -0.664 1.00 88.25 82 SER A O 1
ATOM 676 N N . PRO A 1 83 ? -2.426 -10.333 -1.466 1.00 89.69 83 PRO A N 1
ATOM 677 C CA . PRO A 1 83 ? -1.713 -10.474 -0.191 1.00 89.69 83 PRO A CA 1
ATOM 678 C C . PRO A 1 83 ? -1.438 -9.152 0.531 1.00 89.69 83 PRO A C 1
ATOM 680 O O . PRO A 1 83 ? -1.594 -9.053 1.748 1.00 89.69 83 PRO A O 1
ATOM 683 N N . MET A 1 84 ? -1.068 -8.113 -0.221 1.00 87.25 84 MET A N 1
ATOM 684 C CA . MET A 1 84 ? -0.787 -6.789 0.332 1.00 87.25 84 MET A CA 1
ATOM 685 C C . MET A 1 84 ? -2.058 -6.123 0.877 1.00 87.25 84 MET A C 1
ATOM 687 O O . MET A 1 84 ? -2.038 -5.562 1.972 1.00 87.25 84 MET A O 1
ATOM 691 N N . LEU A 1 85 ? -3.165 -6.185 0.127 1.00 88.12 85 LEU A N 1
ATOM 692 C CA . LEU A 1 85 ? -4.432 -5.569 0.532 1.00 88.12 85 LEU A CA 1
ATOM 693 C C . LEU A 1 85 ? -5.073 -6.350 1.681 1.00 88.12 85 LEU A C 1
ATOM 695 O O . LEU A 1 85 ? -5.520 -5.735 2.641 1.00 88.12 85 LEU A O 1
ATOM 699 N N . HIS A 1 86 ? -5.015 -7.682 1.651 1.00 91.19 86 HIS A N 1
ATOM 700 C CA . HIS A 1 86 ? -5.458 -8.547 2.745 1.00 91.19 86 HIS A CA 1
ATOM 701 C C . HIS A 1 86 ? -4.730 -8.236 4.047 1.00 91.19 86 HIS A C 1
ATOM 703 O O . HIS A 1 86 ? -5.361 -8.005 5.075 1.00 91.19 86 HIS A O 1
ATOM 709 N N . THR A 1 87 ? -3.395 -8.164 3.991 1.00 90.06 87 THR A N 1
ATOM 710 C CA . THR A 1 87 ? -2.570 -7.775 5.145 1.00 90.06 87 THR A CA 1
ATOM 711 C C . THR A 1 87 ? -2.999 -6.408 5.667 1.00 90.06 87 THR A C 1
ATOM 713 O O . THR A 1 87 ? -3.094 -6.211 6.874 1.00 90.06 87 THR A O 1
ATOM 716 N N . ARG A 1 88 ? -3.328 -5.463 4.776 1.00 86.69 88 ARG A N 1
ATOM 717 C CA . ARG A 1 88 ? -3.782 -4.135 5.188 1.00 86.69 88 ARG A CA 1
ATOM 718 C C . ARG A 1 88 ? -5.151 -4.149 5.864 1.00 86.69 88 ARG A C 1
ATOM 720 O O . ARG A 1 88 ? -5.301 -3.496 6.897 1.00 86.69 88 ARG A O 1
ATOM 727 N N . VAL A 1 89 ? -6.126 -4.862 5.302 1.00 89.88 89 VAL A N 1
ATOM 728 C CA . VAL A 1 89 ? -7.459 -5.031 5.903 1.00 89.88 89 VAL A CA 1
ATOM 729 C C . VAL A 1 89 ? -7.319 -5.658 7.291 1.00 89.88 89 VAL A C 1
ATOM 731 O O . VAL A 1 89 ? -7.908 -5.173 8.251 1.00 89.88 89 VAL A O 1
ATOM 734 N N . LEU A 1 90 ? -6.468 -6.676 7.412 1.00 90.69 90 LEU A N 1
ATOM 735 C CA . LEU A 1 90 ? -6.201 -7.382 8.659 1.00 90.69 90 LEU A CA 1
ATOM 736 C C . LEU A 1 90 ? -5.550 -6.478 9.713 1.00 90.69 90 LEU A C 1
ATOM 738 O O . LEU A 1 90 ? -6.054 -6.408 10.828 1.00 90.69 90 LEU A O 1
ATOM 742 N N . CYS A 1 91 ? -4.505 -5.719 9.370 1.00 85.56 91 CYS A N 1
ATOM 743 C CA . CYS A 1 91 ? -3.917 -4.748 10.300 1.00 85.56 91 CYS A CA 1
ATOM 744 C C . CYS A 1 91 ? -4.923 -3.662 10.713 1.00 85.56 91 CYS A C 1
ATOM 746 O O . CYS A 1 91 ? -4.961 -3.271 11.870 1.00 85.56 91 CYS A O 1
ATOM 748 N N . THR A 1 92 ? -5.763 -3.201 9.783 1.00 84.25 92 THR A N 1
ATOM 749 C CA . THR A 1 92 ? -6.812 -2.205 10.071 1.00 84.25 92 THR A CA 1
ATOM 750 C C . THR A 1 92 ? -7.859 -2.750 11.043 1.00 84.25 92 THR A C 1
ATOM 752 O O . THR A 1 92 ? -8.337 -2.025 11.913 1.00 84.25 92 THR A O 1
ATOM 755 N N . TRP A 1 93 ? -8.200 -4.031 10.901 1.00 87.19 93 TRP A N 1
ATOM 756 C CA . TRP A 1 93 ? -9.111 -4.731 11.795 1.00 87.19 93 TRP A CA 1
ATOM 757 C C . TRP A 1 93 ? -8.510 -4.918 13.194 1.00 87.19 93 TRP A C 1
ATOM 759 O O . TRP A 1 93 ? -9.195 -4.655 14.174 1.00 87.19 93 TRP A O 1
ATOM 769 N N . VAL A 1 94 ? -7.228 -5.294 13.286 1.00 85.31 94 VAL A N 1
ATOM 770 C CA . VAL A 1 94 ? -6.501 -5.427 14.565 1.00 85.31 94 VAL A CA 1
ATOM 771 C C . VAL A 1 94 ? -6.332 -4.082 15.282 1.00 85.31 94 VAL A C 1
ATOM 773 O O . VAL A 1 94 ? -6.391 -4.043 16.506 1.00 85.31 94 VAL A O 1
ATOM 776 N N . ASP A 1 95 ? -6.159 -2.984 14.542 1.00 77.38 95 ASP A N 1
ATOM 777 C CA . ASP A 1 95 ? -6.044 -1.620 15.086 1.00 77.38 95 ASP A CA 1
ATOM 778 C C . ASP A 1 95 ? -7.403 -1.032 15.563 1.00 77.38 95 ASP A C 1
ATOM 780 O O . ASP A 1 95 ? -7.488 0.173 15.821 1.00 77.38 95 ASP A O 1
ATOM 784 N N . ASP A 1 96 ? -8.469 -1.846 15.636 1.00 76.31 96 ASP A N 1
ATOM 785 C CA . ASP A 1 96 ? -9.855 -1.464 15.964 1.00 76.31 96 ASP A CA 1
ATOM 786 C C . ASP A 1 96 ? -10.430 -0.348 15.069 1.00 76.31 96 ASP A C 1
ATOM 788 O O . ASP A 1 96 ? -11.313 0.415 15.455 1.00 76.31 96 ASP A O 1
ATOM 792 N N . MET A 1 97 ? -9.955 -0.253 13.823 1.00 69.38 97 MET A N 1
ATOM 793 C CA . MET A 1 97 ? -10.453 0.712 12.830 1.00 69.38 97 MET A CA 1
ATOM 794 C C . MET A 1 97 ? -11.346 0.053 11.774 1.00 69.38 97 MET A C 1
ATOM 796 O O . MET A 1 97 ? -11.613 0.632 10.720 1.00 69.38 97 MET A O 1
ATOM 800 N N . ALA A 1 98 ? -11.838 -1.155 12.058 1.00 73.00 98 ALA A N 1
ATOM 801 C CA . ALA A 1 98 ? -12.692 -1.944 11.173 1.00 73.00 98 ALA A CA 1
ATOM 802 C C . ALA A 1 98 ? -13.966 -1.199 10.732 1.00 73.00 98 ALA A C 1
ATOM 804 O O . ALA A 1 98 ? -14.437 -1.395 9.614 1.00 73.00 98 ALA A O 1
ATOM 805 N N . GLU A 1 99 ? -14.503 -0.319 11.581 1.00 71.38 99 GLU A N 1
ATOM 806 C CA . GLU A 1 99 ? -15.695 0.487 11.285 1.00 71.38 99 GLU A CA 1
ATOM 807 C C . GLU A 1 99 ? -15.471 1.517 10.168 1.00 71.38 99 GLU A C 1
ATOM 809 O O . GLU A 1 99 ? -16.425 1.887 9.485 1.00 71.38 99 GLU A O 1
ATOM 814 N N . SER A 1 100 ? -14.220 1.938 9.938 1.00 69.19 100 SER A N 1
ATOM 815 C CA . SER A 1 100 ? -13.863 2.855 8.844 1.00 69.19 100 SER A CA 1
ATOM 816 C C . SER A 1 100 ? -13.930 2.199 7.460 1.00 69.19 100 SER A C 1
ATOM 818 O O . SER A 1 100 ? -14.015 2.896 6.452 1.00 69.19 100 SER A O 1
ATOM 820 N N . LEU A 1 101 ? -13.930 0.862 7.402 1.00 74.12 101 LEU A N 1
ATOM 821 C CA . LEU A 1 101 ? -14.034 0.094 6.164 1.00 74.12 101 LEU A CA 1
ATOM 822 C C . LEU A 1 101 ? -15.510 -0.146 5.850 1.00 74.12 101 LEU A C 1
ATOM 824 O O . LEU A 1 101 ? -16.094 -1.181 6.182 1.00 74.12 101 LEU A O 1
ATOM 828 N N . THR A 1 102 ? -16.133 0.869 5.255 1.00 66.69 102 THR A N 1
ATOM 829 C CA . THR A 1 102 ? -17.576 0.864 4.991 1.00 66.69 102 THR A CA 1
ATOM 830 C C . THR A 1 102 ? -17.933 0.243 3.646 1.00 66.69 102 THR A C 1
ATOM 832 O O . THR A 1 102 ? -19.049 -0.260 3.502 1.00 66.69 102 THR A O 1
ATOM 835 N N . ARG A 1 103 ? -17.008 0.249 2.677 1.00 64.88 103 ARG A N 1
ATOM 836 C CA . ARG A 1 103 ? -17.202 -0.299 1.330 1.00 64.88 103 ARG A CA 1
ATOM 837 C C . ARG A 1 103 ? -15.957 -1.020 0.826 1.00 64.88 103 ARG A C 1
ATOM 839 O O . ARG A 1 103 ? -14.832 -0.783 1.261 1.00 64.88 103 ARG A O 1
ATOM 846 N N . SER A 1 104 ? -16.154 -1.833 -0.205 1.00 65.31 104 SER A N 1
ATOM 847 C CA . SER A 1 104 ? -15.096 -2.511 -0.954 1.00 65.31 104 SER A CA 1
ATOM 848 C C . SER A 1 104 ? -14.375 -1.557 -1.912 1.00 65.31 104 SER A C 1
ATOM 850 O O . SER A 1 104 ? -14.326 -1.784 -3.120 1.00 65.31 104 SER A O 1
ATOM 852 N N . SER A 1 105 ? -13.795 -0.474 -1.385 1.00 76.81 105 SER A N 1
ATOM 853 C CA . SER A 1 105 ? -12.965 0.453 -2.156 1.00 76.81 105 SER A CA 1
ATOM 854 C C . SER A 1 105 ? -11.505 0.382 -1.725 1.00 76.81 105 SER A C 1
ATOM 856 O O . SER A 1 105 ? -11.164 0.521 -0.551 1.00 76.81 105 SER A O 1
ATOM 858 N N . ARG A 1 106 ? -10.603 0.240 -2.703 1.00 79.75 106 ARG A N 1
ATOM 859 C CA . ARG A 1 106 ? -9.158 0.368 -2.459 1.00 79.75 106 ARG A CA 1
ATOM 860 C C . ARG A 1 106 ? -8.802 1.761 -1.935 1.00 79.75 106 ARG A C 1
ATOM 862 O O . ARG A 1 106 ? -7.876 1.872 -1.144 1.00 79.75 106 ARG A O 1
ATOM 869 N N . CYS A 1 107 ? -9.544 2.792 -2.345 1.00 79.38 107 CYS A N 1
ATOM 870 C CA . CYS A 1 107 ? -9.330 4.162 -1.882 1.00 79.38 107 CYS A CA 1
ATOM 871 C C . CYS A 1 107 ? -9.538 4.269 -0.364 1.00 79.38 107 CYS A C 1
ATOM 873 O O . CYS A 1 107 ? -8.650 4.754 0.327 1.00 79.38 107 CYS A O 1
ATOM 875 N N . GLU A 1 108 ? -10.630 3.702 0.168 1.00 78.56 108 GLU A N 1
ATOM 876 C CA . GLU A 1 108 ? -10.898 3.682 1.617 1.00 78.56 108 GLU A CA 1
ATOM 877 C C . GLU A 1 108 ? -9.754 3.007 2.389 1.00 78.56 108 GLU A C 1
ATOM 879 O O . GLU A 1 108 ? -9.266 3.549 3.378 1.00 78.56 108 GLU A O 1
ATOM 884 N N . LEU A 1 109 ? -9.228 1.885 1.883 1.00 81.81 109 LEU A N 1
ATOM 885 C CA . LEU A 1 109 ? -8.096 1.196 2.514 1.00 81.81 109 LEU A CA 1
ATOM 886 C C . LEU A 1 109 ? -6.809 2.024 2.548 1.00 81.81 109 LEU A C 1
ATOM 888 O O . LEU A 1 109 ? -6.067 1.945 3.532 1.00 81.81 109 LEU A O 1
ATOM 892 N N . TYR A 1 110 ? -6.522 2.791 1.492 1.00 85.06 110 TYR A N 1
ATOM 893 C CA . TYR A 1 110 ? -5.360 3.682 1.456 1.00 85.06 110 TYR A CA 1
ATOM 894 C C . TYR A 1 110 ? -5.567 4.971 2.260 1.00 85.06 110 TYR A C 1
ATOM 896 O O . TYR A 1 110 ? -4.585 5.527 2.756 1.00 85.06 110 TYR A O 1
ATOM 904 N N . THR A 1 111 ? -6.809 5.404 2.475 1.00 81.88 111 THR A N 1
ATOM 905 C CA . THR A 1 111 ? -7.129 6.478 3.422 1.00 81.88 111 THR A CA 1
ATOM 906 C C . THR A 1 111 ? -6.927 6.005 4.864 1.00 81.88 111 THR A C 1
ATOM 908 O O . THR A 1 111 ? -6.202 6.656 5.617 1.00 81.88 111 THR A O 1
ATOM 911 N N . THR A 1 112 ? -7.445 4.830 5.246 1.00 81.06 112 THR A N 1
ATOM 912 C CA . THR A 1 112 ? -7.235 4.277 6.598 1.00 81.06 112 THR A CA 1
ATOM 913 C C . THR A 1 112 ? -5.765 3.929 6.843 1.00 81.06 112 THR A C 1
ATOM 915 O O . THR A 1 112 ? -5.222 4.192 7.912 1.00 81.06 112 THR A O 1
ATOM 918 N N . LEU A 1 113 ? -5.094 3.327 5.846 1.00 83.75 113 LEU A N 1
ATOM 919 C CA . LEU A 1 113 ? -3.768 3.772 5.401 1.00 83.75 113 LEU A CA 1
ATOM 920 C C . LEU A 1 113 ? -3.042 4.882 6.166 1.00 83.75 113 LEU A C 1
ATOM 922 O O . LEU A 1 113 ? -2.391 4.703 7.197 1.00 83.75 113 LEU A O 1
ATOM 926 N N . LEU A 1 114 ? -3.153 6.035 5.519 1.00 85.00 114 LEU A N 1
ATOM 927 C CA . LEU A 1 114 ? -2.627 7.318 5.897 1.00 85.00 114 LEU A CA 1
ATOM 928 C C . LEU A 1 114 ? -3.005 7.686 7.331 1.00 85.00 114 LEU A C 1
ATOM 930 O O . LEU A 1 114 ? -2.132 8.093 8.090 1.00 85.00 114 LEU A O 1
ATOM 934 N N . GLU A 1 115 ? -4.259 7.475 7.732 1.00 83.00 115 GLU A N 1
ATOM 935 C CA . GLU A 1 115 ? -4.709 7.806 9.084 1.00 83.00 115 GLU A CA 1
ATOM 936 C C . GLU A 1 115 ? -3.928 7.049 10.167 1.00 83.00 115 GLU A C 1
ATOM 938 O O . GLU A 1 115 ? -3.465 7.675 11.124 1.00 83.00 115 GLU A O 1
ATOM 943 N N . ASN A 1 116 ? -3.681 5.745 9.998 1.00 80.94 116 ASN A N 1
ATOM 944 C CA . ASN A 1 116 ? -2.885 4.975 10.962 1.00 80.94 116 ASN A CA 1
ATOM 945 C C . ASN A 1 116 ? -1.428 5.448 11.016 1.00 80.94 116 ASN A C 1
ATOM 947 O O . ASN A 1 116 ? -0.833 5.478 12.094 1.00 80.94 116 ASN A O 1
ATOM 951 N N . LEU A 1 117 ? -0.840 5.816 9.875 1.00 84.31 117 LEU A N 1
ATOM 952 C CA . LEU A 1 117 ? 0.540 6.311 9.824 1.00 84.31 117 LEU A CA 1
ATOM 953 C C . LEU A 1 117 ? 0.657 7.692 10.488 1.00 84.31 117 LEU A C 1
ATOM 955 O O . LEU A 1 117 ? 1.569 7.922 11.283 1.00 84.31 117 LEU A O 1
ATOM 959 N N . CYS A 1 118 ? -0.313 8.578 10.261 1.00 83.12 118 CYS A N 1
ATOM 960 C CA . CYS A 1 118 ? -0.397 9.866 10.947 1.00 83.12 118 CYS A CA 1
ATOM 961 C C . CYS A 1 118 ? -0.639 9.704 12.456 1.00 83.12 118 CYS A C 1
ATOM 963 O O . CYS A 1 118 ? -0.008 10.397 13.253 1.00 83.12 118 CYS A O 1
ATOM 965 N N . LYS A 1 119 ? -1.503 8.764 12.866 1.00 81.50 119 LYS A N 1
ATOM 966 C CA . LYS A 1 119 ? -1.740 8.428 14.280 1.00 81.50 119 LYS A CA 1
ATOM 967 C C . LYS A 1 119 ? -0.462 7.949 14.966 1.00 81.50 119 LYS A C 1
ATOM 969 O O . LYS A 1 119 ? -0.197 8.363 16.089 1.00 81.50 119 LYS A O 1
ATOM 974 N N . LYS A 1 120 ? 0.340 7.109 14.302 1.00 78.69 120 LYS A N 1
ATOM 975 C CA . LYS A 1 120 ? 1.636 6.649 14.830 1.00 78.69 120 LYS A CA 1
ATOM 976 C C . LYS A 1 120 ? 2.626 7.792 15.015 1.00 78.69 120 LYS A C 1
ATOM 978 O O . LYS A 1 120 ? 3.326 7.808 16.019 1.00 78.69 120 LYS A O 1
ATOM 983 N N . ALA A 1 121 ? 2.653 8.744 14.086 1.00 78.44 121 ALA A N 1
ATOM 984 C CA . ALA A 1 121 ? 3.518 9.911 14.204 1.00 78.44 121 ALA A CA 1
ATOM 985 C C . ALA A 1 121 ? 3.076 10.883 15.311 1.00 78.44 121 ALA A C 1
ATOM 987 O O . ALA A 1 121 ? 3.918 11.562 15.885 1.00 78.44 121 ALA A O 1
ATOM 988 N N . ASN A 1 122 ? 1.774 10.941 15.624 1.00 73.62 122 ASN A N 1
ATOM 989 C CA . ASN A 1 122 ? 1.199 11.866 16.605 1.00 73.62 122 ASN A CA 1
ATOM 990 C C . ASN A 1 122 ? 0.138 11.187 17.504 1.00 73.62 122 ASN A C 1
ATOM 992 O O . ASN A 1 122 ? -1.062 11.473 17.393 1.00 73.62 122 ASN A O 1
ATOM 996 N N . PRO A 1 123 ? 0.551 10.302 18.433 1.00 67.69 123 PRO A N 1
ATOM 997 C CA . PRO A 1 123 ? -0.374 9.474 19.210 1.00 67.69 123 PRO A CA 1
ATOM 998 C C . PRO A 1 123 ? -1.212 10.252 20.239 1.00 67.69 123 PRO A C 1
ATOM 1000 O O . PRO A 1 123 ? -2.267 9.770 20.645 1.00 67.69 123 PRO A O 1
ATOM 1003 N N . GLN A 1 124 ? -0.789 11.457 20.644 1.00 65.00 124 GLN A N 1
ATOM 1004 C CA . GLN A 1 124 ? -1.424 12.226 21.728 1.00 65.00 124 GLN A CA 1
ATOM 1005 C C . GLN A 1 124 ? -2.661 13.053 21.321 1.00 65.00 124 GLN A C 1
ATOM 1007 O O . GLN A 1 124 ? -3.274 13.691 22.174 1.00 65.00 124 GLN A O 1
ATOM 1012 N N . MET A 1 125 ? -3.079 13.060 20.050 1.00 58.38 125 MET A N 1
ATOM 1013 C CA . MET A 1 125 ? -4.276 13.819 19.651 1.00 58.38 125 MET A CA 1
ATOM 1014 C C . MET A 1 125 ? -5.567 13.124 20.117 1.00 58.38 125 MET A C 1
ATOM 1016 O O . MET A 1 125 ? -5.720 11.914 19.934 1.00 58.38 125 MET A O 1
ATOM 1020 N N . SER A 1 126 ? -6.525 13.873 20.681 1.00 45.03 126 SER A N 1
ATOM 1021 C CA . SER A 1 126 ? -7.817 13.398 21.224 1.00 45.03 126 SER A CA 1
ATOM 1022 C C . SER A 1 126 ? -8.962 13.426 20.192 1.00 45.03 126 SER A C 1
ATOM 1024 O O . SER A 1 126 ? -8.934 14.177 19.222 1.00 45.03 126 SER A O 1
ATOM 1026 N N . TYR A 1 127 ? -9.912 12.487 20.314 1.00 43.22 127 TYR A N 1
ATOM 1027 C CA . TYR A 1 127 ? -10.894 12.124 19.275 1.00 43.22 127 TYR A CA 1
ATOM 1028 C C . TYR A 1 127 ? -11.885 13.259 18.958 1.00 43.22 127 TYR A C 1
ATOM 1030 O O . TYR A 1 127 ? -12.547 13.746 19.864 1.00 43.22 127 TYR A O 1
ATOM 1038 N N . PHE A 1 128 ? -12.030 13.634 17.682 1.00 39.72 128 PHE A N 1
ATOM 1039 C CA . PHE A 1 128 ? -13.171 14.416 17.193 1.00 39.72 128 PHE A CA 1
ATOM 1040 C C . PHE A 1 128 ? -13.779 13.685 16.000 1.00 39.72 128 PHE A C 1
ATOM 1042 O O . PHE A 1 128 ? -13.164 13.579 14.940 1.00 39.72 128 PHE A O 1
ATOM 1049 N N . ASN A 1 129 ? -14.975 13.142 16.213 1.00 37.38 129 ASN A N 1
ATOM 1050 C CA . ASN A 1 129 ? -15.735 12.411 15.211 1.00 37.38 129 ASN A CA 1
ATOM 1051 C C . ASN A 1 129 ? -16.481 13.420 14.332 1.00 37.38 129 ASN A C 1
ATOM 1053 O O . ASN A 1 129 ? -17.449 14.033 14.780 1.00 37.38 129 ASN A O 1
ATOM 1057 N N . GLN A 1 130 ? -16.041 13.609 13.090 1.00 43.25 130 GLN A N 1
ATOM 1058 C CA . GLN A 1 130 ? -16.856 14.247 12.059 1.00 43.25 130 GLN A CA 1
ATOM 1059 C C . GLN A 1 130 ? -16.741 13.435 10.773 1.00 43.25 130 GLN A C 1
ATOM 1061 O O . GLN A 1 130 ? -15.687 13.374 10.145 1.00 43.25 130 GLN A O 1
ATOM 1066 N N . TYR A 1 131 ? -17.846 12.784 10.423 1.00 41.44 131 TYR A N 1
ATOM 1067 C CA . TYR A 1 131 ? -18.030 12.046 9.182 1.00 41.44 131 TYR A CA 1
ATOM 1068 C C . TYR A 1 131 ? -18.300 13.041 8.042 1.00 41.44 131 TYR A C 1
ATOM 1070 O O . TYR A 1 131 ? -19.176 13.896 8.181 1.00 41.44 131 TYR A O 1
ATOM 1078 N N . TYR A 1 132 ? -17.573 12.945 6.923 1.00 42.94 132 TYR A N 1
ATOM 1079 C CA . TYR A 1 132 ? -17.747 13.825 5.759 1.00 42.94 132 TYR A CA 1
ATOM 1080 C C . TYR A 1 132 ? -18.130 13.010 4.505 1.00 42.94 132 TYR A C 1
ATOM 1082 O O . TYR A 1 132 ? -17.380 12.117 4.120 1.00 42.94 132 TYR A O 1
ATOM 1090 N N . PRO A 1 133 ? -19.269 13.297 3.836 1.00 38.53 133 PRO A N 1
ATOM 1091 C CA . PRO A 1 133 ? -19.873 12.376 2.864 1.00 38.53 133 PRO A CA 1
ATOM 1092 C C . PRO A 1 133 ? -19.576 12.667 1.374 1.00 38.53 133 PRO A C 1
ATOM 1094 O O . PRO A 1 133 ? -20.363 12.260 0.525 1.00 38.53 133 PRO A O 1
ATOM 1097 N N . SER A 1 134 ? -18.496 13.368 1.000 1.00 38.00 134 SER A N 1
ATOM 1098 C CA . SER A 1 134 ? -18.226 13.665 -0.428 1.00 38.00 134 SER A CA 1
ATOM 1099 C C . SER A 1 134 ? -17.124 12.772 -1.024 1.00 38.00 134 SER A C 1
ATOM 1101 O O . SER A 1 134 ? -16.104 12.578 -0.370 1.00 38.00 134 SER A O 1
ATOM 1103 N N . PRO A 1 135 ? -17.270 12.277 -2.271 1.00 41.00 135 PRO A N 1
ATOM 1104 C CA . PRO A 1 135 ? -16.252 11.485 -2.972 1.00 41.00 135 PRO A CA 1
ATOM 1105 C C . PRO A 1 135 ? -15.035 12.302 -3.441 1.00 41.00 135 PRO A C 1
ATOM 1107 O O . PRO A 1 135 ? -14.057 11.718 -3.880 1.00 41.00 135 PRO A O 1
ATOM 1110 N N . VAL A 1 136 ? -15.061 13.635 -3.331 1.00 45.03 136 VAL A N 1
ATOM 1111 C CA . VAL A 1 136 ? -13.856 14.487 -3.435 1.00 45.03 136 VAL A CA 1
ATOM 1112 C C . VAL A 1 136 ? -13.278 14.759 -2.036 1.00 45.03 136 VAL A C 1
ATOM 1114 O O . VAL A 1 136 ? -12.082 14.956 -1.865 1.00 45.03 136 VAL A O 1
ATOM 1117 N N . ASN A 1 137 ? -14.114 14.651 -0.997 1.00 51.06 137 ASN A N 1
ATOM 1118 C CA . ASN A 1 137 ? -13.712 14.640 0.408 1.00 51.06 137 ASN A CA 1
ATOM 1119 C C . ASN A 1 137 ? -13.373 13.234 0.936 1.00 51.06 137 ASN A C 1
ATOM 1121 O O . ASN A 1 137 ? -13.153 13.108 2.127 1.00 51.06 137 ASN A O 1
ATOM 1125 N N . CYS A 1 138 ? -13.264 12.165 0.140 1.00 50.53 138 CYS A N 1
ATOM 1126 C CA . CYS A 1 138 ? -12.726 10.896 0.671 1.00 50.53 138 CYS A CA 1
ATOM 1127 C C . CYS A 1 138 ? -11.226 10.999 1.018 1.00 50.53 138 CYS A C 1
ATOM 1129 O O . CYS A 1 138 ? -10.676 10.143 1.709 1.00 50.53 138 CYS A O 1
ATOM 1131 N N . PHE A 1 139 ? -10.595 12.093 0.585 1.00 54.47 139 PHE A N 1
ATOM 1132 C CA . PHE A 1 139 ? -9.277 12.558 1.004 1.00 54.47 139 PHE A CA 1
ATOM 1133 C C . PHE A 1 139 ? -9.322 13.414 2.290 1.00 54.47 139 PHE A C 1
ATOM 1135 O O . PHE A 1 139 ? -8.309 13.970 2.714 1.00 54.47 139 PHE A O 1
ATOM 1142 N N . SER A 1 140 ? -10.498 13.567 2.919 1.00 54.00 140 SER A N 1
ATOM 1143 C CA . SER A 1 140 ? -10.715 14.468 4.049 1.00 54.00 140 SER A CA 1
ATOM 1144 C C . SER A 1 140 ? -9.922 14.035 5.268 1.00 54.00 140 SER A C 1
ATOM 1146 O O . SER A 1 140 ? -10.181 12.975 5.825 1.00 54.00 140 SER A O 1
ATOM 1148 N N . ARG A 1 141 ? -9.029 14.921 5.721 1.00 58.22 141 ARG A N 1
ATOM 1149 C CA . ARG A 1 141 ? -9.131 15.669 6.993 1.00 58.22 141 ARG A CA 1
ATOM 1150 C C . ARG A 1 141 ? -9.694 14.898 8.192 1.00 58.22 141 ARG A C 1
ATOM 1152 O O . ARG A 1 141 ? -10.389 15.479 9.027 1.00 58.22 141 ARG A O 1
ATOM 1159 N N . THR A 1 142 ? -9.363 13.619 8.305 1.00 65.44 142 THR A N 1
ATOM 1160 C CA . THR A 1 142 ? -9.591 12.861 9.525 1.00 65.44 142 THR A CA 1
ATOM 1161 C C . THR A 1 142 ? -8.748 13.476 10.632 1.00 65.44 142 THR A C 1
ATOM 1163 O O . THR A 1 142 ? -7.823 14.261 10.389 1.00 65.44 142 THR A O 1
ATOM 1166 N N . LYS A 1 143 ? -9.085 13.151 11.874 1.00 69.19 143 LYS A N 1
ATOM 1167 C CA . LYS A 1 143 ? -8.464 13.713 13.073 1.00 69.19 143 LYS A CA 1
ATOM 1168 C C . LYS A 1 143 ? -6.935 13.771 13.000 1.00 69.19 143 LYS A C 1
ATOM 1170 O O . LYS A 1 143 ? -6.350 14.768 13.409 1.00 69.19 143 LYS A O 1
ATOM 1175 N N . TYR A 1 144 ? -6.304 12.705 12.510 1.00 73.94 144 TYR A N 1
ATOM 1176 C CA . TYR A 1 144 ? -4.847 12.605 12.433 1.00 73.94 144 TYR A CA 1
ATOM 1177 C C . TYR A 1 144 ? -4.286 13.127 11.110 1.00 73.94 144 TYR A C 1
ATOM 1179 O O . TYR A 1 144 ? -3.129 13.524 11.055 1.00 73.94 144 TYR A O 1
ATOM 1187 N N . VAL A 1 145 ? -5.092 13.169 10.054 1.00 79.38 145 VAL A N 1
ATOM 1188 C CA . VAL A 1 145 ? -4.670 13.635 8.729 1.00 79.38 145 VAL A CA 1
ATOM 1189 C C . VAL A 1 145 ? -4.680 15.163 8.666 1.00 79.38 145 VAL A C 1
ATOM 1191 O O . VAL A 1 145 ? -3.676 15.762 8.294 1.00 79.38 145 VAL A O 1
ATOM 1194 N N . LYS A 1 146 ? -5.762 15.812 9.125 1.00 80.75 146 LYS A N 1
ATOM 1195 C CA . LYS A 1 146 ? -5.946 17.278 9.081 1.00 80.75 146 LYS A CA 1
ATOM 1196 C C . LYS A 1 146 ? -4.753 18.083 9.637 1.00 80.75 146 LYS A C 1
ATOM 1198 O O . LYS A 1 146 ? -4.335 19.022 8.968 1.00 80.75 146 LYS A O 1
ATOM 1203 N N . PRO A 1 147 ? -4.190 17.748 10.810 1.00 82.06 147 PRO A N 1
ATOM 1204 C CA . PRO A 1 147 ? -3.083 18.499 11.408 1.00 82.06 147 PRO A CA 1
ATOM 1205 C C . PRO A 1 147 ? -1.761 18.322 10.657 1.00 82.06 147 PRO A C 1
ATOM 1207 O O . PRO A 1 147 ? -0.864 19.137 10.809 1.00 82.06 147 PRO A O 1
ATOM 1210 N N . ASN A 1 148 ? -1.642 17.260 9.858 1.00 85.38 148 ASN A N 1
ATOM 1211 C CA . ASN A 1 148 ? -0.435 16.921 9.110 1.00 85.38 148 ASN A CA 1
ATOM 1212 C C . ASN A 1 148 ? -0.586 17.218 7.608 1.00 85.38 148 ASN A C 1
ATOM 1214 O O . ASN A 1 148 ? 0.254 16.789 6.820 1.00 85.38 148 ASN A O 1
ATOM 1218 N N . MET A 1 149 ? -1.648 17.928 7.199 1.00 84.56 149 MET A N 1
ATOM 1219 C CA . MET A 1 149 ? -1.959 18.159 5.784 1.00 84.56 149 MET A CA 1
ATOM 1220 C C . MET A 1 149 ? -0.841 18.880 5.042 1.00 84.56 149 MET A C 1
ATOM 1222 O O . MET A 1 149 ? -0.538 18.492 3.925 1.00 84.56 149 MET A O 1
ATOM 1226 N N . GLU A 1 150 ? -0.168 19.845 5.671 1.00 87.12 150 GLU A N 1
ATOM 1227 C CA . GLU A 1 150 ? 0.959 20.543 5.039 1.00 87.12 150 GLU A CA 1
ATOM 1228 C C . GLU A 1 150 ? 2.078 19.569 4.643 1.00 87.12 150 GLU A C 1
ATOM 1230 O O . GLU A 1 150 ? 2.579 19.605 3.521 1.00 87.12 150 GLU A O 1
ATOM 1235 N N . HIS A 1 151 ? 2.427 18.631 5.529 1.00 89.81 151 HIS A N 1
ATOM 1236 C CA . HIS A 1 151 ? 3.397 17.584 5.212 1.00 89.81 151 HIS A CA 1
ATOM 1237 C C . HIS A 1 151 ? 2.867 16.621 4.147 1.00 89.81 151 HIS A C 1
ATOM 1239 O O . HIS A 1 151 ? 3.599 16.247 3.233 1.00 89.81 151 HIS A O 1
ATOM 1245 N N . ILE A 1 152 ? 1.601 16.219 4.257 1.00 89.75 152 ILE A N 1
ATOM 1246 C CA . ILE A 1 152 ? 0.957 15.282 3.331 1.00 89.75 152 ILE A CA 1
ATOM 1247 C C . ILE A 1 152 ? 0.898 15.856 1.916 1.00 89.75 152 ILE A C 1
ATOM 1249 O O . ILE A 1 152 ? 1.221 15.134 0.980 1.00 89.75 152 ILE A O 1
ATOM 1253 N N . ASP A 1 153 ? 0.546 17.129 1.751 1.00 88.38 153 ASP A N 1
ATOM 1254 C CA . ASP A 1 153 ? 0.443 17.786 0.447 1.00 88.38 153 ASP A CA 1
ATOM 1255 C C . ASP A 1 153 ? 1.814 17.890 -0.231 1.00 88.38 153 ASP A C 1
ATOM 1257 O O . ASP A 1 153 ? 1.949 17.621 -1.429 1.00 88.38 153 ASP A O 1
ATOM 1261 N N . VAL A 1 154 ? 2.863 18.195 0.539 1.00 91.69 154 VAL A N 1
ATOM 1262 C CA . VAL A 1 154 ? 4.246 18.211 0.037 1.00 91.69 154 VAL A CA 1
ATOM 1263 C C . VAL A 1 154 ? 4.699 16.801 -0.368 1.00 91.69 154 VAL A C 1
ATOM 1265 O O 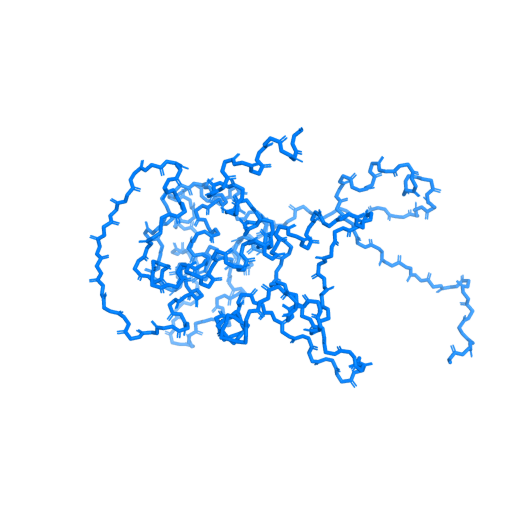. VAL A 1 154 ? 5.281 16.624 -1.439 1.00 91.69 154 VAL A O 1
ATOM 1268 N N . ILE A 1 155 ? 4.383 15.776 0.432 1.00 93.12 155 ILE A N 1
ATOM 1269 C CA . ILE A 1 155 ? 4.680 14.369 0.102 1.00 93.12 155 ILE A CA 1
ATOM 1270 C C . ILE A 1 155 ? 3.892 13.913 -1.132 1.00 93.12 155 ILE A C 1
ATOM 1272 O O . ILE A 1 155 ? 4.443 13.215 -1.981 1.00 93.12 155 ILE A O 1
ATOM 1276 N N . ALA A 1 156 ? 2.628 14.317 -1.258 1.00 91.56 156 ALA A N 1
ATOM 1277 C CA . ALA A 1 156 ? 1.767 14.014 -2.395 1.00 91.56 156 ALA A CA 1
ATOM 1278 C C . ALA A 1 156 ? 2.345 14.587 -3.692 1.00 91.56 156 ALA A C 1
ATOM 1280 O O . ALA A 1 156 ? 2.484 13.873 -4.688 1.00 91.56 156 ALA A O 1
ATOM 1281 N N . LYS A 1 157 ? 2.774 15.854 -3.652 1.00 91.25 157 LYS A N 1
ATOM 1282 C CA . LYS A 1 157 ? 3.465 16.505 -4.766 1.00 91.25 157 LYS A CA 1
ATOM 1283 C C . LYS A 1 157 ? 4.762 15.783 -5.128 1.00 91.25 157 LYS A C 1
ATOM 1285 O O . LYS A 1 157 ? 5.003 15.518 -6.301 1.00 91.25 157 LYS A O 1
ATOM 1290 N N . ALA A 1 158 ? 5.578 15.413 -4.140 1.00 92.06 158 ALA A N 1
ATOM 1291 C CA . ALA A 1 158 ? 6.805 14.656 -4.380 1.00 92.06 158 ALA A CA 1
ATOM 1292 C C . ALA A 1 158 ? 6.522 13.284 -5.017 1.00 92.06 158 ALA A C 1
ATOM 1294 O O . ALA A 1 158 ? 7.186 12.900 -5.976 1.00 92.06 158 ALA A O 1
ATOM 1295 N N . ALA A 1 159 ? 5.506 12.559 -4.534 1.00 92.75 159 ALA A N 1
ATOM 1296 C CA . ALA A 1 159 ? 5.091 11.271 -5.088 1.00 92.75 159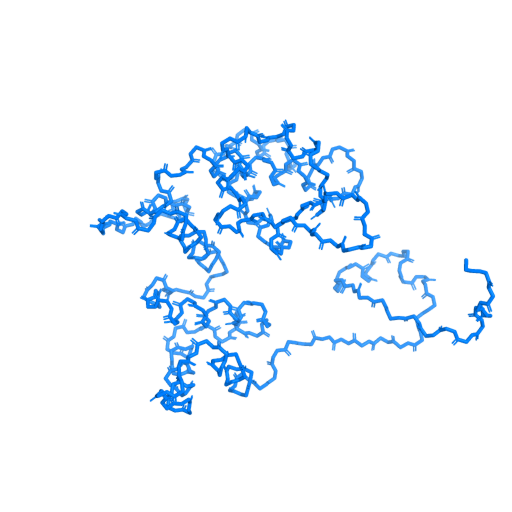 ALA A CA 1
ATOM 1297 C C . ALA A 1 159 ? 4.701 11.384 -6.567 1.00 92.75 159 ALA A C 1
ATOM 1299 O O . ALA A 1 159 ? 5.126 10.551 -7.372 1.00 92.75 159 ALA A O 1
ATOM 1300 N N . PHE A 1 160 ? 3.940 12.429 -6.910 1.00 91.19 160 PHE A N 1
ATOM 1301 C CA . PHE A 1 160 ? 3.596 12.771 -8.285 1.00 91.19 160 PHE A CA 1
ATOM 1302 C C . PHE A 1 160 ? 4.854 13.052 -9.118 1.00 91.19 160 PHE A C 1
ATOM 1304 O O . PHE A 1 160 ? 5.080 12.366 -10.112 1.00 91.19 160 PHE A O 1
ATOM 1311 N N . SER A 1 161 ? 5.727 13.964 -8.675 1.00 89.56 161 SER A N 1
ATOM 1312 C CA . SER A 1 161 ? 6.968 14.295 -9.389 1.00 89.56 161 SER A CA 1
ATOM 1313 C C . SER A 1 161 ? 7.873 13.083 -9.615 1.00 89.56 161 SER A C 1
ATOM 1315 O O . SER A 1 161 ? 8.494 12.974 -10.664 1.00 89.56 161 SER A O 1
ATOM 1317 N N . PHE A 1 162 ? 7.952 12.150 -8.662 1.00 89.69 162 PHE A N 1
ATOM 1318 C CA . PHE A 1 162 ? 8.754 10.934 -8.822 1.00 89.69 162 PHE A CA 1
ATOM 1319 C C . PHE A 1 162 ? 8.133 9.922 -9.793 1.00 89.69 162 PHE A C 1
ATOM 1321 O O . PHE A 1 162 ? 8.869 9.177 -10.439 1.00 89.69 162 PHE A O 1
ATOM 1328 N N . LEU A 1 163 ? 6.801 9.861 -9.900 1.00 89.00 163 LEU A N 1
ATOM 1329 C CA . LEU A 1 163 ? 6.130 8.980 -10.863 1.00 89.00 163 LEU A CA 1
ATOM 1330 C C . LEU A 1 163 ? 6.136 9.544 -12.284 1.00 89.00 163 LEU A C 1
ATOM 1332 O O . LEU A 1 163 ? 6.207 8.763 -13.231 1.00 89.00 163 LEU A O 1
ATOM 1336 N N . PHE A 1 164 ? 6.045 10.867 -12.410 1.00 81.94 164 PHE A N 1
ATOM 1337 C CA . PHE A 1 164 ? 5.810 11.577 -13.666 1.00 81.94 164 PHE A CA 1
ATOM 1338 C C . PHE A 1 164 ? 6.918 12.589 -13.992 1.00 81.94 164 PHE A C 1
ATOM 1340 O O . PHE A 1 164 ? 6.658 13.603 -14.636 1.00 81.94 164 PHE A O 1
ATOM 1347 N N . SER A 1 165 ? 8.154 12.356 -13.542 1.00 72.00 165 SER A N 1
ATOM 1348 C CA . SER A 1 165 ? 9.283 13.190 -13.960 1.00 72.00 165 SER A CA 1
ATOM 1349 C C . SER A 1 165 ? 9.460 13.112 -15.481 1.00 72.00 165 SER A C 1
ATOM 1351 O O . SER A 1 165 ? 9.117 12.115 -16.110 1.00 72.00 165 SER A O 1
ATOM 1353 N N . ASN A 1 166 ? 10.057 14.144 -16.086 1.00 55.56 166 ASN A N 1
ATOM 1354 C CA . ASN A 1 166 ? 10.408 14.158 -17.518 1.00 55.56 166 ASN A CA 1
ATOM 1355 C C . ASN A 1 166 ? 11.441 13.075 -17.913 1.00 55.56 166 ASN A C 1
ATOM 1357 O O . ASN A 1 166 ? 11.861 12.997 -19.069 1.00 55.56 166 ASN A O 1
ATOM 1361 N N . GLU A 1 167 ? 11.883 12.252 -16.962 1.00 58.97 167 GLU A N 1
ATOM 1362 C CA . GLU A 1 167 ? 12.708 11.080 -17.212 1.00 58.97 167 GLU A CA 1
ATOM 1363 C C . GLU A 1 167 ? 11.809 9.916 -17.657 1.00 58.97 167 GLU A C 1
ATOM 1365 O O . GLU A 1 167 ? 10.706 9.725 -17.157 1.00 58.97 167 GLU A O 1
ATOM 1370 N N . LYS A 1 168 ? 12.270 9.106 -18.617 1.00 54.22 168 LYS A N 1
ATOM 1371 C CA . LYS A 1 168 ? 11.455 8.061 -19.273 1.00 54.22 168 LYS A CA 1
ATOM 1372 C C . LYS A 1 168 ? 10.920 6.962 -18.334 1.00 54.22 168 LYS A C 1
ATOM 1374 O O . LYS A 1 168 ? 10.159 6.108 -18.791 1.00 54.22 168 LYS A O 1
ATOM 1379 N N . GLU A 1 169 ? 11.317 6.939 -17.062 1.00 63.28 169 GLU A N 1
ATOM 1380 C CA . GLU A 1 169 ? 10.946 5.897 -16.107 1.00 63.28 169 GLU A CA 1
ATOM 1381 C C . GLU A 1 169 ? 10.529 6.467 -14.748 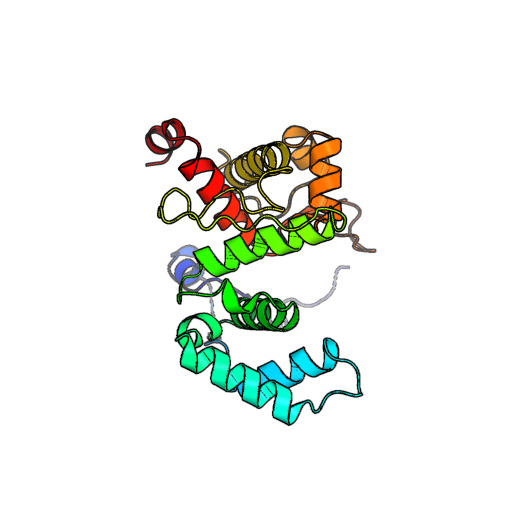1.00 63.28 169 GLU A C 1
ATOM 1383 O O . GLU A 1 169 ? 11.228 7.278 -14.148 1.00 63.28 169 GLU A O 1
ATOM 1388 N N . ALA A 1 170 ? 9.400 5.971 -14.233 1.00 73.31 170 ALA A N 1
ATOM 1389 C CA . ALA A 1 170 ? 8.919 6.285 -12.894 1.00 73.31 170 ALA A CA 1
ATOM 1390 C C . ALA A 1 170 ? 9.954 5.883 -11.830 1.00 73.31 170 ALA A C 1
ATOM 1392 O O . ALA A 1 170 ? 10.308 4.705 -11.701 1.00 73.31 170 ALA A O 1
ATOM 1393 N N . SER A 1 171 ? 10.375 6.847 -11.016 1.00 82.50 171 SER A N 1
ATOM 1394 C CA . SER A 1 171 ? 11.303 6.621 -9.917 1.00 82.50 171 SER A CA 1
ATOM 1395 C C . SER A 1 171 ? 10.556 6.090 -8.689 1.00 82.50 171 SER A C 1
ATOM 1397 O O . SER A 1 171 ? 9.742 6.777 -8.069 1.00 82.50 171 SER A O 1
ATOM 1399 N N . LEU A 1 172 ? 10.821 4.829 -8.337 1.00 87.81 172 LEU A N 1
ATOM 1400 C CA . LEU A 1 172 ? 10.270 4.169 -7.139 1.00 87.81 172 LEU A CA 1
ATOM 1401 C C . LEU A 1 172 ? 11.269 4.127 -5.973 1.00 87.81 172 LEU A C 1
ATOM 1403 O O . LEU A 1 172 ? 10.908 3.769 -4.851 1.00 87.81 172 LEU A O 1
ATOM 1407 N N . VAL A 1 173 ? 12.534 4.441 -6.254 1.00 87.56 173 VAL A N 1
ATOM 1408 C CA . VAL A 1 173 ? 13.636 4.480 -5.294 1.00 87.56 173 VAL A CA 1
ATOM 1409 C C . VAL A 1 173 ? 14.399 5.771 -5.541 1.00 87.56 173 VAL A C 1
ATOM 1411 O O . VAL A 1 173 ? 14.892 6.002 -6.640 1.00 87.56 173 VAL A O 1
ATOM 1414 N N . PHE A 1 174 ? 14.496 6.601 -4.512 1.00 86.69 174 PHE A N 1
ATOM 1415 C CA . PHE A 1 174 ? 15.057 7.942 -4.596 1.00 86.69 174 PHE A CA 1
ATOM 1416 C C . PHE A 1 174 ? 16.266 8.079 -3.670 1.00 86.69 174 PHE A C 1
ATOM 1418 O O . PHE A 1 174 ? 16.297 7.528 -2.567 1.00 86.69 174 PHE A O 1
ATOM 1425 N N . SER A 1 175 ? 17.285 8.805 -4.128 1.00 86.88 175 SER A N 1
ATOM 1426 C CA . SER A 1 175 ? 18.432 9.177 -3.299 1.00 86.88 175 SER A CA 1
ATOM 1427 C C . SER A 1 175 ? 18.017 10.201 -2.239 1.00 86.88 175 SER A C 1
ATOM 1429 O O . SER A 1 175 ? 16.998 10.883 -2.372 1.00 86.88 175 SER A O 1
ATOM 1431 N N . ASP A 1 176 ? 18.829 10.349 -1.193 1.00 86.31 176 ASP A N 1
ATOM 1432 C CA . ASP A 1 176 ? 18.592 11.376 -0.173 1.00 86.31 176 ASP A CA 1
ATOM 1433 C C . ASP A 1 176 ? 18.609 12.804 -0.751 1.00 86.31 176 ASP A C 1
ATOM 1435 O O . ASP A 1 176 ? 17.852 13.665 -0.303 1.00 86.31 176 ASP A O 1
ATOM 1439 N N . ILE A 1 177 ? 19.419 13.036 -1.793 1.00 87.06 177 ILE A N 1
ATOM 1440 C CA . ILE A 1 177 ? 19.487 14.305 -2.534 1.00 87.06 177 ILE A CA 1
ATOM 1441 C C . ILE A 1 177 ? 18.160 14.575 -3.250 1.00 87.06 177 ILE A C 1
ATOM 1443 O O . ILE A 1 177 ? 17.566 15.635 -3.058 1.00 87.06 177 ILE A O 1
ATOM 1447 N N . ASN A 1 178 ? 17.651 13.602 -4.015 1.00 86.81 178 ASN A N 1
ATOM 1448 C CA . ASN A 1 178 ? 16.385 13.743 -4.743 1.00 86.81 178 ASN A CA 1
ATOM 1449 C C . ASN A 1 178 ? 15.211 13.969 -3.785 1.00 86.81 178 ASN A C 1
ATOM 1451 O O . ASN A 1 178 ? 14.305 14.749 -4.080 1.00 86.81 178 ASN A O 1
ATOM 1455 N N . LEU A 1 179 ? 15.238 13.305 -2.626 1.00 88.25 179 LEU A N 1
ATOM 1456 C CA . LEU A 1 179 ? 14.224 13.470 -1.594 1.00 88.25 179 LEU A CA 1
ATOM 1457 C C . LEU A 1 179 ? 14.267 14.870 -0.973 1.00 88.25 179 LEU A C 1
ATOM 1459 O O . LEU A 1 179 ? 13.228 15.507 -0.831 1.00 88.25 179 LEU A O 1
ATOM 1463 N N . SER A 1 180 ? 15.463 15.361 -0.649 1.00 89.56 180 SER A N 1
ATOM 1464 C CA . SER A 1 180 ? 15.661 16.671 -0.013 1.00 89.56 180 SER A CA 1
ATOM 1465 C C . SER A 1 180 ? 15.405 17.839 -0.976 1.00 89.56 180 SER A C 1
ATOM 1467 O O . SER A 1 180 ? 15.106 18.943 -0.537 1.00 89.56 180 SER A O 1
ATOM 1469 N N . ALA A 1 181 ? 15.459 17.598 -2.291 1.00 90.31 181 ALA A N 1
ATOM 1470 C CA . ALA A 1 181 ? 15.020 18.561 -3.302 1.00 90.31 181 ALA A CA 1
ATOM 1471 C C . ALA A 1 181 ? 13.493 18.779 -3.308 1.00 90.31 181 ALA A C 1
ATOM 1473 O O . ALA A 1 181 ? 13.028 19.818 -3.768 1.00 90.31 181 ALA A O 1
ATOM 1474 N N . HIS A 1 182 ? 12.714 17.813 -2.805 1.00 90.50 182 HIS A N 1
ATOM 1475 C CA . HIS A 1 182 ? 11.249 17.874 -2.796 1.00 90.50 182 HIS A CA 1
ATOM 1476 C C . HIS A 1 182 ? 10.652 18.078 -1.400 1.00 90.50 182 HIS A C 1
ATOM 1478 O O . HIS A 1 182 ? 9.563 18.638 -1.284 1.00 90.50 182 HIS A O 1
ATOM 1484 N N . LEU A 1 183 ? 11.328 17.616 -0.344 1.00 92.94 183 LEU A N 1
ATOM 1485 C CA . LEU A 1 183 ? 10.831 17.660 1.029 1.00 92.94 183 LEU A CA 1
ATOM 1486 C C . LEU A 1 183 ? 11.717 18.553 1.901 1.00 92.94 183 LEU A C 1
ATOM 1488 O O . LEU A 1 183 ? 12.934 18.378 1.940 1.00 92.94 183 LEU A O 1
ATOM 1492 N N . SER A 1 184 ? 11.094 19.443 2.681 1.00 93.44 184 SER A N 1
ATOM 1493 C CA . SER A 1 184 ? 11.774 20.100 3.803 1.00 93.44 184 SER A CA 1
ATOM 1494 C C . SER A 1 184 ? 12.248 19.063 4.827 1.00 93.44 184 SER A C 1
ATOM 1496 O O . SER A 1 184 ? 11.653 17.989 4.946 1.00 93.44 184 SER A O 1
ATOM 1498 N N . GLU A 1 185 ? 13.262 19.396 5.630 1.00 91.94 185 GLU A N 1
ATOM 1499 C CA . GLU A 1 185 ? 13.760 18.479 6.666 1.00 91.94 185 GLU A CA 1
ATOM 1500 C C . GLU A 1 185 ? 12.648 18.068 7.647 1.00 91.94 185 GLU A C 1
ATOM 1502 O O . GLU A 1 185 ? 12.514 16.890 7.968 1.00 91.94 185 GLU A O 1
ATOM 1507 N N . SER A 1 186 ? 11.767 18.997 8.040 1.00 91.94 186 SER A N 1
ATOM 1508 C CA . SER A 1 186 ? 10.607 18.687 8.889 1.00 91.94 186 SER A CA 1
ATOM 1509 C C . SER A 1 186 ? 9.660 17.664 8.248 1.00 91.94 186 SER A C 1
ATOM 1511 O O . SER A 1 186 ? 9.264 16.694 8.893 1.00 91.94 186 SER A O 1
ATOM 1513 N N . THR A 1 187 ? 9.346 17.828 6.961 1.00 91.94 187 THR A N 1
ATOM 1514 C CA . THR A 1 187 ? 8.473 16.909 6.213 1.00 91.94 187 THR A CA 1
ATOM 1515 C C . THR A 1 187 ? 9.135 15.553 5.999 1.00 91.94 187 THR A C 1
ATOM 1517 O O . THR A 1 187 ? 8.481 14.517 6.099 1.00 91.94 187 THR A O 1
ATOM 1520 N N . LYS A 1 188 ? 10.444 15.538 5.742 1.00 90.75 188 LYS A N 1
ATOM 1521 C CA . LYS A 1 188 ? 11.239 14.317 5.602 1.00 90.75 188 LYS A CA 1
ATOM 1522 C C . LYS A 1 188 ? 11.253 13.518 6.905 1.00 90.75 188 LYS A C 1
ATOM 1524 O O . LYS A 1 188 ? 10.988 12.318 6.875 1.00 90.75 188 LYS A O 1
ATOM 1529 N N . GLN A 1 189 ? 11.485 14.172 8.044 1.00 89.12 189 GLN A N 1
ATOM 1530 C CA . GLN A 1 189 ? 11.419 13.527 9.358 1.00 89.12 189 GLN A CA 1
ATOM 1531 C C . GLN A 1 189 ? 10.019 12.985 9.647 1.00 89.12 189 GLN A C 1
ATOM 1533 O O . GLN A 1 189 ? 9.888 11.830 10.046 1.00 89.12 189 GLN A O 1
ATOM 1538 N N . PHE A 1 190 ? 8.968 13.759 9.360 1.00 90.06 190 PHE A N 1
ATOM 1539 C CA . PHE A 1 190 ? 7.590 13.280 9.464 1.00 90.06 190 PHE A CA 1
ATOM 1540 C C . PHE A 1 190 ? 7.339 12.039 8.588 1.00 90.06 190 PHE A C 1
ATOM 1542 O O . PHE A 1 190 ? 6.790 11.045 9.065 1.00 90.06 190 PHE A O 1
ATOM 1549 N N . ALA A 1 191 ? 7.768 12.053 7.324 1.00 90.06 191 ALA A N 1
ATOM 1550 C CA . ALA A 1 191 ? 7.571 10.945 6.390 1.00 90.06 191 ALA A CA 1
ATOM 1551 C C . ALA A 1 191 ? 8.304 9.666 6.829 1.00 90.06 191 ALA A C 1
ATOM 1553 O O . ALA A 1 191 ? 7.757 8.570 6.709 1.00 90.06 191 ALA A O 1
ATOM 1554 N N . LEU A 1 192 ? 9.522 9.805 7.362 1.00 89.31 192 LEU A N 1
ATOM 1555 C CA . LEU A 1 192 ? 10.305 8.691 7.898 1.00 89.31 192 LEU A CA 1
ATOM 1556 C C . LEU A 1 192 ? 9.702 8.153 9.202 1.00 89.31 192 LEU A C 1
ATOM 1558 O O . LEU A 1 192 ? 9.548 6.944 9.355 1.00 89.31 192 LEU A O 1
ATOM 1562 N N . HIS A 1 193 ? 9.325 9.037 10.128 1.00 87.94 193 HIS A N 1
ATOM 1563 C CA . HIS A 1 193 ? 8.803 8.658 11.442 1.00 87.94 193 HIS A CA 1
ATOM 1564 C C . HIS A 1 193 ? 7.406 8.029 11.365 1.00 87.94 193 HIS A C 1
ATOM 1566 O O . HIS A 1 193 ? 7.125 7.042 12.042 1.00 87.94 193 HIS A O 1
ATOM 1572 N N . SER A 1 194 ? 6.540 8.555 10.494 1.00 85.88 194 SER A N 1
ATOM 1573 C CA . SER A 1 194 ? 5.225 7.964 10.211 1.00 85.88 194 SER A CA 1
ATOM 1574 C C . SER A 1 194 ? 5.317 6.618 9.487 1.00 85.88 194 SER A C 1
ATOM 1576 O O . SER A 1 194 ? 4.353 5.855 9.507 1.00 85.88 194 SER A O 1
ATOM 1578 N N . GLY A 1 195 ? 6.453 6.311 8.849 1.00 87.12 195 GLY A N 1
ATOM 1579 C CA . GLY A 1 195 ? 6.612 5.140 7.987 1.00 87.12 195 GLY A CA 1
ATOM 1580 C C . GLY A 1 195 ? 5.954 5.303 6.614 1.00 87.12 195 GLY A C 1
ATOM 1581 O O . GLY A 1 195 ? 5.651 4.314 5.957 1.00 87.12 195 GLY A O 1
ATOM 1582 N N . LEU A 1 196 ? 5.706 6.534 6.160 1.00 87.25 196 LEU A N 1
ATOM 1583 C CA . LEU A 1 196 ? 5.279 6.799 4.782 1.00 87.25 196 LEU A CA 1
ATOM 1584 C C . LEU A 1 196 ? 6.414 6.549 3.784 1.00 87.25 196 LEU A C 1
ATOM 1586 O O . LEU A 1 196 ? 6.195 6.011 2.695 1.00 87.25 196 LEU A O 1
ATOM 1590 N N . ILE A 1 197 ? 7.632 6.905 4.190 1.00 90.38 197 ILE A N 1
ATOM 1591 C CA . ILE A 1 197 ? 8.866 6.681 3.447 1.00 90.38 197 ILE A CA 1
ATOM 1592 C C . ILE A 1 197 ? 9.791 5.817 4.298 1.00 90.38 197 ILE A C 1
ATOM 1594 O O . ILE A 1 197 ? 9.992 6.068 5.483 1.00 90.38 197 ILE A O 1
ATOM 1598 N N . TYR A 1 198 ? 10.383 4.806 3.674 1.00 88.44 198 TYR A N 1
ATOM 1599 C CA . TYR A 1 198 ? 11.353 3.917 4.293 1.00 88.44 198 TYR A CA 1
ATOM 1600 C C . TYR A 1 198 ? 12.735 4.199 3.737 1.00 88.44 198 TYR A C 1
ATOM 1602 O O . TYR A 1 198 ? 12.937 4.185 2.522 1.00 88.44 198 TYR A O 1
ATOM 1610 N N . LYS A 1 199 ? 13.700 4.384 4.635 1.00 86.75 199 LYS A N 1
ATOM 1611 C CA . LYS A 1 199 ? 15.115 4.441 4.280 1.00 86.75 199 LYS A CA 1
ATOM 1612 C C . LYS A 1 199 ? 15.668 3.021 4.194 1.00 86.75 199 LYS A C 1
ATOM 1614 O O . LYS A 1 199 ? 15.609 2.265 5.162 1.00 86.75 199 LYS A O 1
ATOM 1619 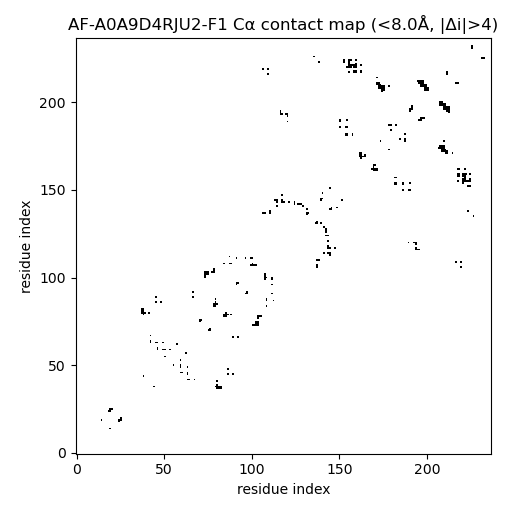N N . ARG A 1 200 ? 16.217 2.647 3.040 1.00 79.44 200 ARG A N 1
ATOM 1620 C CA . ARG A 1 200 ? 16.899 1.364 2.856 1.00 79.44 200 ARG A CA 1
ATOM 1621 C C . ARG A 1 200 ? 18.306 1.462 3.424 1.00 79.44 200 ARG A C 1
ATOM 1623 O O . ARG A 1 200 ? 19.192 2.059 2.824 1.00 79.44 200 ARG A O 1
ATOM 1630 N N . THR A 1 201 ? 18.521 0.831 4.569 1.00 64.44 201 THR A N 1
ATOM 1631 C CA . THR A 1 201 ? 19.848 0.643 5.159 1.00 64.44 201 THR A CA 1
ATOM 1632 C C . THR A 1 201 ? 20.345 -0.760 4.821 1.00 64.44 201 THR A C 1
ATOM 1634 O O . THR A 1 201 ? 20.224 -1.708 5.592 1.00 64.44 201 THR A O 1
ATOM 1637 N N . SER A 1 202 ? 20.880 -0.936 3.613 1.00 59.75 202 SER A N 1
ATOM 1638 C CA . SER A 1 202 ? 21.567 -2.181 3.260 1.00 59.75 202 SER A CA 1
ATOM 1639 C C . SER A 1 202 ? 23.019 -2.098 3.714 1.00 59.75 202 SER A C 1
ATOM 1641 O O . SER A 1 202 ? 23.729 -1.181 3.320 1.00 59.75 202 SER A O 1
ATOM 1643 N N . LYS A 1 203 ? 23.507 -3.108 4.451 1.00 53.94 203 LYS A N 1
ATOM 1644 C CA . LYS A 1 203 ? 24.944 -3.250 4.768 1.00 53.94 203 LYS A CA 1
ATOM 1645 C C . LYS A 1 203 ? 25.839 -3.343 3.516 1.00 53.94 203 LYS A C 1
ATOM 1647 O O . LYS A 1 203 ? 27.053 -3.262 3.647 1.00 53.94 203 LYS A O 1
ATOM 1652 N N . LYS A 1 204 ? 25.258 -3.567 2.328 1.00 54.91 204 LYS A N 1
ATOM 1653 C CA . LYS A 1 204 ? 25.961 -3.758 1.048 1.00 54.91 204 LYS A CA 1
ATOM 1654 C C . LYS A 1 204 ? 25.736 -2.637 0.025 1.00 54.91 204 LYS A C 1
ATOM 1656 O O . LYS A 1 204 ? 26.386 -2.665 -1.013 1.00 54.91 204 LYS A O 1
ATOM 1661 N N . CYS A 1 205 ? 24.840 -1.679 0.277 1.00 51.78 205 CYS A N 1
ATOM 1662 C CA . CYS A 1 205 ? 24.682 -0.506 -0.589 1.00 51.78 205 CYS A CA 1
ATOM 1663 C C . CYS A 1 205 ? 25.249 0.713 0.130 1.00 51.78 205 CYS A C 1
ATOM 1665 O O . CYS A 1 205 ? 24.781 1.061 1.209 1.00 51.78 205 CYS A O 1
ATOM 1667 N N . TYR A 1 206 ? 26.231 1.362 -0.492 1.00 50.53 206 TYR A N 1
ATOM 1668 C CA . TYR A 1 206 ? 26.787 2.632 -0.024 1.00 50.53 206 TYR A CA 1
ATOM 1669 C C . TYR A 1 206 ? 25.796 3.801 -0.161 1.00 50.53 206 TYR A C 1
ATOM 1671 O O . TYR A 1 206 ? 25.982 4.840 0.469 1.00 50.53 206 TYR A O 1
ATOM 1679 N N . ASP A 1 207 ? 24.708 3.608 -0.909 1.00 61.16 207 ASP A N 1
ATOM 1680 C CA . ASP A 1 207 ? 23.743 4.662 -1.186 1.00 61.16 207 ASP A CA 1
ATOM 1681 C C . ASP A 1 207 ? 22.553 4.608 -0.228 1.00 61.16 207 ASP A C 1
ATOM 1683 O O . ASP A 1 207 ? 21.725 3.689 -0.248 1.00 61.16 207 ASP A O 1
ATOM 1687 N N . ASN A 1 208 ? 22.450 5.653 0.595 1.00 75.38 208 ASN A N 1
ATOM 1688 C CA . ASN A 1 208 ? 21.268 5.970 1.387 1.00 75.38 208 ASN A CA 1
ATOM 1689 C C . ASN A 1 208 ? 20.097 6.286 0.444 1.00 75.38 208 ASN A C 1
ATOM 1691 O O . ASN A 1 208 ? 19.890 7.432 0.043 1.00 75.38 208 ASN A O 1
ATOM 1695 N N . THR A 1 209 ? 19.334 5.255 0.092 1.00 87.06 209 THR A N 1
ATOM 1696 C CA . THR A 1 209 ? 18.137 5.373 -0.743 1.00 87.06 209 THR A CA 1
ATOM 1697 C C . THR A 1 209 ? 16.878 5.252 0.096 1.00 87.06 209 THR A C 1
ATOM 1699 O O . THR A 1 209 ? 16.866 4.633 1.162 1.00 87.06 209 THR A O 1
ATOM 1702 N N . SER A 1 210 ? 15.805 5.857 -0.390 1.00 90.00 210 SER A N 1
ATOM 1703 C CA . SER A 1 210 ? 14.491 5.824 0.231 1.00 90.00 210 SER A CA 1
ATOM 1704 C C . SER A 1 210 ? 13.432 5.405 -0.787 1.00 90.00 210 SER A C 1
ATOM 1706 O O . SER A 1 210 ? 13.620 5.542 -1.995 1.00 90.00 210 SER A O 1
ATOM 1708 N N . SER A 1 211 ? 12.327 4.849 -0.304 1.00 91.50 211 SER A N 1
ATOM 1709 C CA . SER A 1 211 ? 11.173 4.486 -1.128 1.00 91.50 211 SER A CA 1
ATOM 1710 C C . SER A 1 211 ? 9.887 4.591 -0.316 1.00 91.50 211 SER A C 1
ATOM 1712 O O . SER A 1 211 ? 9.910 4.471 0.909 1.00 91.50 211 SER A O 1
ATOM 1714 N N . PHE A 1 212 ? 8.744 4.728 -0.985 1.00 91.25 212 PHE A N 1
ATOM 1715 C CA . PHE A 1 212 ? 7.463 4.424 -0.344 1.00 91.25 212 PHE A CA 1
ATOM 1716 C C . PHE A 1 212 ? 7.417 2.944 0.067 1.00 91.25 212 PHE A C 1
ATOM 171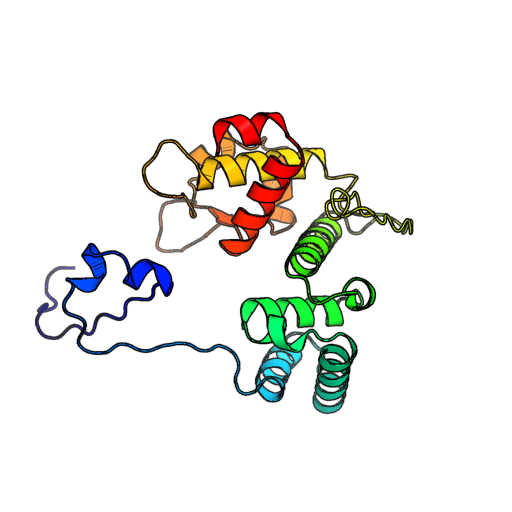8 O O . PHE A 1 212 ? 8.135 2.110 -0.494 1.00 91.25 212 PHE A O 1
ATOM 1725 N N . VAL A 1 213 ? 6.548 2.600 1.023 1.00 83.94 213 VAL A N 1
ATOM 1726 C CA . VAL A 1 213 ? 6.362 1.206 1.483 1.00 83.94 213 VAL A CA 1
ATOM 1727 C C . VAL A 1 213 ? 6.029 0.246 0.340 1.00 83.94 213 VAL A C 1
ATOM 1729 O O . VAL A 1 213 ? 6.439 -0.912 0.331 1.00 83.94 213 VAL A O 1
ATOM 1732 N N . HIS A 1 214 ? 5.272 0.743 -0.635 1.00 86.69 214 HIS A N 1
ATOM 1733 C CA . HIS A 1 214 ? 4.875 0.022 -1.827 1.00 86.69 214 HIS A CA 1
ATOM 1734 C C . HIS A 1 214 ? 4.502 1.023 -2.923 1.00 86.69 214 HIS A C 1
ATOM 1736 O O . HIS A 1 214 ? 3.986 2.105 -2.635 1.00 86.69 214 HIS A O 1
ATOM 1742 N N . LYS A 1 215 ? 4.697 0.637 -4.189 1.00 87.56 215 LYS A N 1
ATOM 1743 C CA . LYS A 1 215 ? 4.399 1.482 -5.356 1.00 87.56 215 LYS A CA 1
ATOM 1744 C C . LYS A 1 215 ? 2.973 2.047 -5.338 1.00 87.56 215 LYS A C 1
ATOM 1746 O O . LYS A 1 215 ? 2.778 3.219 -5.617 1.00 87.56 215 LYS A O 1
ATOM 1751 N N . THR A 1 216 ? 1.986 1.244 -4.953 1.00 88.50 216 THR A N 1
ATOM 1752 C CA . THR A 1 216 ? 0.582 1.693 -4.920 1.00 88.50 216 THR A CA 1
ATOM 1753 C C . THR A 1 216 ? 0.320 2.788 -3.888 1.00 88.50 216 THR A C 1
ATOM 1755 O O . THR A 1 216 ? -0.651 3.518 -4.011 1.00 88.50 216 THR A O 1
ATOM 1758 N N . VAL A 1 217 ? 1.157 2.893 -2.849 1.00 88.94 217 VAL A N 1
ATOM 1759 C CA . VAL A 1 217 ? 1.067 3.999 -1.886 1.00 88.94 217 VAL A CA 1
ATOM 1760 C C . VAL A 1 217 ? 1.587 5.280 -2.531 1.00 88.94 217 VAL A C 1
ATOM 1762 O O . VAL A 1 217 ? 0.929 6.305 -2.430 1.00 88.94 217 VAL A O 1
ATOM 1765 N N . GLN A 1 218 ? 2.695 5.217 -3.275 1.00 92.31 218 GLN A N 1
ATOM 1766 C CA . GLN A 1 218 ? 3.161 6.351 -4.081 1.00 92.31 218 GLN A CA 1
ATOM 1767 C C . GLN A 1 218 ? 2.098 6.793 -5.103 1.00 92.31 218 GLN A C 1
ATOM 1769 O O . GLN A 1 218 ? 1.822 7.981 -5.219 1.00 92.31 218 GLN A O 1
ATOM 1774 N N . GLU A 1 219 ? 1.454 5.845 -5.792 1.00 91.06 219 GLU A N 1
ATOM 1775 C CA . GLU A 1 219 ? 0.349 6.127 -6.725 1.00 91.06 219 GLU A CA 1
ATOM 1776 C C . GLU A 1 219 ? -0.841 6.790 -6.021 1.00 91.06 219 GLU A C 1
ATOM 1778 O O . GLU A 1 219 ? -1.381 7.771 -6.523 1.00 91.06 219 GLU A O 1
ATOM 1783 N N . PHE A 1 220 ? -1.214 6.310 -4.832 1.00 89.12 220 PHE A N 1
ATOM 1784 C CA . PHE A 1 220 ? -2.266 6.926 -4.022 1.00 89.12 220 PHE A CA 1
ATOM 1785 C C . PHE A 1 220 ? -1.946 8.387 -3.671 1.00 89.12 220 PHE A C 1
ATOM 1787 O O . PHE A 1 220 ? -2.792 9.260 -3.846 1.00 89.12 220 PHE A O 1
ATOM 1794 N N . PHE A 1 221 ? -0.716 8.675 -3.239 1.00 90.06 221 PHE A N 1
ATOM 1795 C CA . PHE A 1 221 ? -0.274 10.040 -2.942 1.00 90.06 221 PHE A CA 1
ATOM 1796 C C . PHE A 1 221 ? -0.222 10.935 -4.186 1.00 90.06 221 PHE A C 1
ATOM 1798 O O . PHE A 1 221 ? -0.568 12.110 -4.109 1.00 90.06 221 PHE A O 1
ATOM 1805 N N . ALA A 1 222 ? 0.152 10.395 -5.345 1.00 90.19 222 ALA A N 1
ATOM 1806 C CA . ALA A 1 222 ? 0.109 11.155 -6.590 1.00 90.19 222 ALA A CA 1
ATOM 1807 C C . ALA A 1 222 ? -1.332 11.523 -6.984 1.00 90.19 222 ALA A C 1
ATOM 1809 O O . ALA A 1 222 ? -1.594 12.662 -7.364 1.00 90.19 222 ALA A O 1
ATOM 1810 N N . VAL A 1 223 ? -2.285 10.597 -6.826 1.00 87.62 223 VAL A N 1
ATOM 1811 C CA . VAL A 1 223 ? -3.714 10.875 -7.049 1.00 87.62 223 VAL A CA 1
ATOM 1812 C C . VAL A 1 223 ? -4.243 11.903 -6.051 1.00 87.62 223 VAL A C 1
ATOM 1814 O O . VAL A 1 223 ? -5.026 12.766 -6.441 1.00 87.62 223 VAL A O 1
ATOM 1817 N N . LEU A 1 224 ? -3.798 11.860 -4.791 1.00 84.81 224 LEU A N 1
ATOM 1818 C CA . LEU A 1 224 ? -4.133 12.882 -3.798 1.00 84.81 224 LEU A CA 1
ATOM 1819 C C . LEU A 1 224 ? -3.681 14.275 -4.262 1.00 84.81 224 LEU A C 1
ATOM 1821 O O . LEU A 1 224 ? -4.454 15.226 -4.183 1.00 84.81 224 LEU A O 1
ATOM 1825 N N . HIS A 1 225 ? -2.466 14.389 -4.808 1.00 86.94 225 HIS A N 1
ATOM 1826 C CA . HIS A 1 225 ? -1.970 15.650 -5.357 1.00 86.94 225 HIS A CA 1
ATOM 1827 C C . HIS A 1 225 ? -2.824 16.151 -6.526 1.00 86.94 225 HIS A C 1
ATOM 1829 O O . HIS A 1 225 ? -3.244 17.307 -6.508 1.00 86.94 225 HIS A O 1
ATOM 1835 N N . ILE A 1 226 ? -3.117 15.277 -7.497 1.00 85.38 226 ILE A N 1
ATOM 1836 C CA . ILE A 1 226 ? -3.956 15.598 -8.663 1.00 85.38 226 ILE A CA 1
ATOM 1837 C C . ILE A 1 226 ? -5.355 16.043 -8.215 1.00 85.38 226 ILE A C 1
ATOM 1839 O O . ILE A 1 226 ? -5.876 17.045 -8.689 1.00 85.38 226 ILE A O 1
ATOM 1843 N N . SER A 1 227 ? -5.951 15.330 -7.259 1.00 79.38 227 SER A N 1
ATOM 1844 C CA . SER A 1 227 ? -7.306 15.617 -6.771 1.00 79.38 227 SER A CA 1
ATOM 1845 C C . SER A 1 227 ? -7.393 16.952 -6.027 1.00 79.38 227 SER A C 1
ATOM 1847 O O . SER A 1 227 ? -8.429 17.609 -6.070 1.00 79.38 227 SER A O 1
ATOM 1849 N N . ASN A 1 228 ? -6.309 17.362 -5.360 1.00 74.94 228 ASN A N 1
ATOM 1850 C CA . ASN A 1 228 ? -6.234 18.625 -4.624 1.00 74.94 228 ASN A CA 1
ATOM 1851 C C . ASN A 1 228 ? -5.816 19.819 -5.501 1.00 74.94 228 ASN A C 1
ATOM 1853 O O . ASN A 1 228 ? -5.925 20.955 -5.047 1.00 74.94 228 ASN A O 1
ATOM 1857 N N . ASN A 1 229 ? -5.329 19.587 -6.724 1.00 71.44 229 ASN A N 1
ATOM 1858 C CA . ASN A 1 229 ? -4.822 20.630 -7.616 1.00 71.44 229 ASN A CA 1
ATOM 1859 C C . ASN A 1 229 ? -5.423 20.446 -9.014 1.00 71.44 229 ASN A C 1
ATOM 1861 O O . ASN A 1 229 ? -4.856 19.758 -9.861 1.00 71.44 229 ASN A O 1
ATOM 1865 N N . THR A 1 230 ? -6.574 21.077 -9.257 1.00 59.75 230 THR A N 1
ATOM 1866 C CA . THR A 1 230 ? -7.308 20.978 -10.530 1.00 59.75 230 THR A CA 1
ATOM 1867 C C . THR A 1 230 ? -6.476 21.406 -11.739 1.00 59.75 230 THR A C 1
ATOM 1869 O O . THR A 1 230 ? -6.620 20.811 -12.800 1.00 59.75 230 THR A O 1
ATOM 1872 N N . ASP A 1 231 ? -5.534 22.336 -11.564 1.00 60.38 231 ASP A N 1
ATOM 1873 C CA . ASP A 1 231 ? -4.652 22.836 -12.632 1.00 60.38 231 ASP A CA 1
ATOM 1874 C C . ASP A 1 231 ? -3.636 21.783 -13.132 1.00 60.38 231 ASP A C 1
ATOM 1876 O O . ASP A 1 231 ? -3.005 21.944 -14.179 1.00 60.38 231 ASP A O 1
ATOM 1880 N N . VAL A 1 232 ? -3.449 20.685 -12.389 1.00 58.50 232 VAL A N 1
ATOM 1881 C CA . VAL A 1 232 ? -2.582 19.564 -12.790 1.00 58.50 232 VAL A CA 1
ATOM 1882 C C . VAL A 1 232 ? -3.273 18.682 -13.834 1.00 58.50 232 VAL A C 1
ATOM 1884 O O . VAL A 1 232 ? -2.596 18.076 -14.660 1.00 58.50 232 VAL A O 1
ATOM 1887 N N . ILE A 1 233 ? -4.609 18.630 -13.836 1.00 54.88 233 ILE A N 1
ATOM 1888 C CA . ILE A 1 233 ? -5.387 17.772 -14.742 1.00 54.88 233 ILE A CA 1
ATOM 1889 C C . ILE A 1 233 ? -5.182 18.199 -16.201 1.00 54.88 233 ILE A C 1
ATOM 1891 O O . ILE A 1 233 ? -4.985 17.340 -17.058 1.00 54.88 233 ILE A O 1
ATOM 1895 N N . ASP A 1 234 ? -5.104 19.506 -16.459 1.00 49.94 234 ASP A N 1
ATOM 1896 C CA . ASP A 1 234 ? -4.928 20.066 -17.806 1.00 49.94 234 ASP A CA 1
ATOM 1897 C C . ASP A 1 234 ? -3.527 19.825 -18.403 1.00 49.94 234 ASP A C 1
ATOM 1899 O O . ASP A 1 234 ? -3.324 20.017 -19.597 1.00 49.94 234 ASP A O 1
ATOM 1903 N N . ASN A 1 235 ? -2.554 19.397 -17.588 1.00 48.97 235 ASN A N 1
ATOM 1904 C CA . ASN A 1 235 ? -1.167 19.162 -18.010 1.00 48.97 235 ASN A CA 1
ATOM 1905 C C . ASN A 1 235 ? -0.775 17.670 -18.053 1.00 48.97 235 ASN A C 1
ATOM 1907 O O . ASN A 1 235 ? 0.356 17.350 -18.421 1.00 48.97 235 ASN A O 1
ATOM 1911 N N . VAL A 1 236 ? -1.666 16.763 -17.633 1.00 51.88 236 VAL A N 1
ATOM 1912 C CA . VAL A 1 236 ? -1.394 15.315 -17.501 1.00 51.88 236 VAL A CA 1
ATOM 1913 C C . VAL A 1 236 ? -2.244 14.462 -18.454 1.00 51.88 236 VAL A C 1
ATOM 1915 O O . VAL A 1 236 ? -1.855 13.325 -18.733 1.00 51.88 236 VAL A O 1
ATOM 1918 N N . ILE A 1 237 ? -3.375 14.985 -18.949 1.00 42.78 237 ILE A N 1
ATOM 1919 C CA . ILE A 1 237 ? -4.262 14.313 -19.920 1.00 42.78 237 ILE A CA 1
ATOM 1920 C C . ILE A 1 237 ? -3.926 14.742 -21.348 1.00 42.78 237 ILE A C 1
ATOM 1922 O O . ILE A 1 237 ? -3.832 15.964 -21.589 1.00 42.78 237 ILE A O 1
#

Mean predicted aligned error: 9.77 Å

Foldseek 3Di:
DDDDDPPDDDDDDDDDPVVCVPVVNVPDDDPDDDDDQADPDLLVLLLVLVVVVDDPPDPSNVVSVVLVVLCVVQVQVVQCSHSVSVSLQSVCVVVVNSVQSNHNDPLSSVLSVVQQLLCQLPVPFDDDDDDDPDPLCSNDDHSSCVVCVVLLLLLLVLLQCQQDPPDPHRHQKAFPVSVVVRDPPVSVCSCPSSLQKDFDDDPPDPTRIIGGPDNVSSVSSPVVNCSVDVVVVVVPD

pLDDT: mean 78.14, std 15.09, range [37.38, 94.62]

Secondary structure (DSSP, 8-state):
-----GGG--------GGGGGSHHHHTS--S--------S-HHHHHHHHHHHHS-TTS-HHHHHHHHHHHHHHTTTTTGGGSHHHHHHHHHHHHTT-GGG--SS-HHHHHHHHHHHHHHHH-TTPPP-------SSGGG---TTTGGGHHHHHHHHHHHHHHHS-SSSS--SSEEHHHHHTTS-HHHHHHHHHHTSEEEE--TT--S-EEEESSHHHHHHHHHHHHHH-GGGGGGT-

Radius of gyration: 20.63 Å; Cα contacts (8 Å, |Δi|>4): 213; chains: 1; bounding box: 55×46×53 Å

Organism: Dreissena polymorpha (NCBI:txid45954)

=== Feature glossary ===
Legend for the data blocks above and below:

— What the protein is —

The amino-acid sequence is the protein's primary structure: the linear order of residues from the N-terminus to the C-terminus, written in one-letter code. Everything else here — the 3D coordinates, the secondary structure, the domain annotations — is ultimately a consequence of this string.

Functional annotations link the protein to curated databases. InterPro entries identify conserved domains and families by matching the sequence against member-database signatures (Pfam, PROSITE, CDD, …). Gene Ontology (GO) terms describe molecular function, biological process, and cellular component in a controlled vocabulary. CATH places the structure in a hierarchical fold classification (Class/Architecture/Topology/Homologous-superfamily). The organism is the source species.

— Where its atoms are —

Atomic coordinates in PDBx/mmCIF format — the same representation the Protein Data Bank distributes. Each line of the _atom_site loop places one backbone atom in Cartesian space (units: ångströms, origin: arbitrary).

The six renders are orthographic views along the three Cartesian axes in both directions. Representation (cartoon, sticks, or surface) and color scheme (sequence-rainbow or by-chain) vary across proteins so the training set covers all the common visualization conventions.

— Local backbone conformation —

Eight-state secondary structure (DSSP): H is the canonical α-helix, G the tighter 3₁₀-helix, I the wider π-helix; E/B are β-structure, T and S are turns and bends, and '-' is everything else. DSSP derives the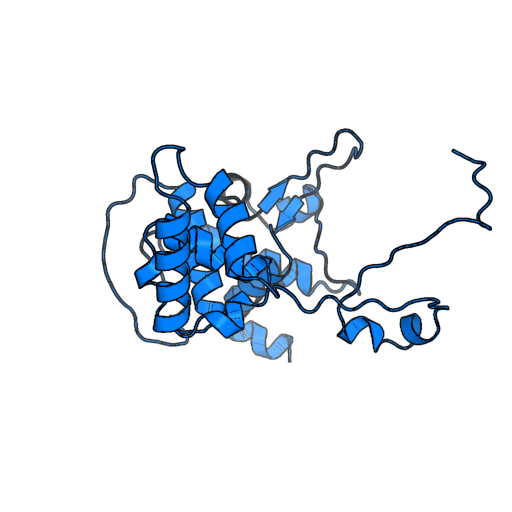se from the pattern of main-chain N–H···O=C hydrogen bonds, not from the sequence.

Three-state secondary structure (P-SEA) collapses the eight DSSP classes into helix (a), strand (b), and coil (c). P-SEA assigns these from Cα geometry alone — distances and angles — without requiring backbone oxygens, so it works on any Cα trace.

φ (phi) and ψ (psi) are the two rotatable backbone dihedrals per residue: φ is the C(i-1)–N–Cα–C torsion, ψ is the N–Cα–C–N(i+1) torsion, both in degrees on (−180°, 180°]. α-helical residues cluster near (−60°, −45°); β-strand residues near (−120°, +130°). A Ramachandran plot is simply a scatter of (φ, ψ) for every residue.

— Global shape and packing —

The geometric summary reports three shape descriptors. Rg (radius of gyration) measures how spread out the Cα atoms are about their centre of mass; compact globular proteins have small Rg, elongated or unfolded ones large. Cα contacts (<8 Å, |i−j|>4) count long-range residue pairs in spatial proximity — high for tightly packed folds, near zero for rods or random coil. The bounding-box extents give the protein's footprint along x, y, z in Å.

SASA measures how much of the protein is reachable by solvent. It is computed by rolling a water-sized probe over the atomic surface and summing the exposed area (Å²). Per-residue SASA distinguishes core (buried, low SASA) from surface (exposed, high SASA) residues; total SASA is a whole-molecule size measure.

Plot images: a contact map (which residues are close in 3D, as an N×N binary image), a Ramachandran scatter (backbone torsion angles, revealing secondary-structure composition at a glance), and — for AlphaFold structures — a PAE heatmap (pairwise prediction confidence).

— Structural neighborhood —

A 3Di character summarizes, for each residue, the relative orientation of the Cα frame of its nearest spatial neighbor. Because it encodes fold topology rather than chemistry, 3Di alignments detect remote structural similarity that sequence alignment misses.

The Foldseek neighbor list gives the closest experimentally determined structures in the PDB, ranked by structural alignment. TM-score near 1 means near-identical fold; near 0.3 means only rough topology match. This is how one finds what a novel AlphaFold prediction most resembles in the solved-structure universe.

— Confidence and disorder —

For AlphaFold models, the B-factor field carries pLDDT — the model's own estimate of local accuracy on a 0–100 scale. Regions with pLDDT<50 should be treated as essentially unmodeled; they often correspond to intrinsically disordered segments.

Crystallographic B-factors measure how much each atom's electron density is smeared out, in Å². They rise in mobile loops and surface residues and fall in the buried interior. In AlphaFold models this column is repurposed to hold pLDDT instead.

Predicted Aligned Error (PAE) is an AlphaFold confidence matrix: entry (i, j) is the expected error in the position of residue j, in ångströms, when the prediction is superimposed on the true structure at residue i. Low PAE within a block of residues means that block is internally rigid and well-predicted; high PAE between two blocks means their relative placement is uncertain even if each block individually is confident.